Protein AF-A0A0E0DC53-F1 (afdb_monomer)

Organism: NCBI:txid40149

InterPro domains:
  IPR036034 PDZ superfamily [G3DSA:2.30.42.10] (65-174)
  IPR036034 PDZ superfamily [SSF50156] (80-131)
  IPR041489 PDZ domain 6 [PF17820] (87-126)

Foldseek 3Di:
DADPDPDDPVQAQPFDADPVRDTQAGFHDDHRDGDGPLLVVLQVVCCVVPVFQKFWQQLWDWDFLVPDDPVSQVVCCVPQVDNFFIFTQAHAPPFPCVVVPNDGGKTWQDKQPHGDGDPNSVSSVRSVVRVVCVVVVHDQQAWDWIWIWIQDPVVSDIDIDIHTTGIHRDDHDNDHDDDDDDPVNDDDDDPPDDDDDDDDDDDDDDDDDDDDDDDDDDDDDDDDDDDDDDDDD

Sequence (233 aa):
MFISSGVSKFAIGGPVINFDGQVLGIFSLPEMAFIPSCIILKCLHMWKRFNCIPRPHVKMKFTAIALLDPARIEKISRKCDIDAGLIVTQVSEGSVAEKLGVRNGDIIKSWNGISISTTIELENFLLHIGEEHLDKGNNIGSSVDLSVGIFHIRKDSHATLKLTVNVSNDDEVVAKGTYNVTPGDCTLVDDENVVRGEEATRETATDEVRDIEISPLSEHGITVLSDEEVYDN

Solvent-accessible surface area (backbone atoms only — not comparable to full-atom values): 14524 Å² total; per-residue (Å²): 107,71,56,96,63,96,72,59,81,83,46,56,73,35,75,35,62,51,97,86,69,47,73,54,22,32,29,40,80,76,83,51,24,48,50,44,35,70,56,54,54,49,44,53,50,35,32,74,75,68,76,41,56,41,31,56,48,75,41,61,41,72,45,32,44,84,76,52,58,68,70,60,43,52,51,40,28,75,75,67,77,42,87,66,11,27,31,27,70,39,55,15,64,93,32,64,51,41,76,74,65,57,49,66,65,21,35,36,40,22,50,71,84,42,75,35,44,45,69,66,53,47,50,53,50,35,43,48,52,23,49,53,44,48,74,72,68,52,61,80,71,42,70,47,80,42,40,33,34,33,36,39,67,93,72,77,41,78,49,75,45,79,41,71,24,44,24,34,72,68,87,83,76,59,52,82,63,87,76,84,81,53,81,88,77,59,81,80,75,81,83,85,77,79,80,82,78,84,85,84,90,81,86,90,84,89,80,90,80,81,85,78,85,84,74,86,86,76,85,86,80,88,75,87,77,87,79,89,82,88,84,89,135

Structure (mmCIF, N/CA/C/O backbone):
data_AF-A0A0E0DC53-F1
#
_entry.id   AF-A0A0E0DC53-F1
#
loop_
_atom_site.group_PDB
_atom_site.id
_atom_site.type_symbol
_atom_site.label_atom_id
_atom_site.label_alt_id
_atom_site.label_comp_id
_atom_site.label_asym_id
_atom_site.label_entity_id
_atom_site.label_seq_id
_atom_site.pdbx_PDB_ins_code
_atom_site.Cartn_x
_atom_site.Cartn_y
_atom_site.Cartn_z
_atom_site.occupancy
_atom_site.B_iso_or_equiv
_atom_site.auth_seq_id
_atom_site.auth_comp_id
_atom_site.auth_asym_id
_atom_site.auth_atom_id
_atom_site.pdbx_PDB_model_num
ATOM 1 N N . MET A 1 1 ? 3.046 -10.396 -4.711 1.00 58.91 1 MET A N 1
ATOM 2 C CA . MET A 1 1 ? 2.501 -11.071 -5.910 1.00 58.91 1 MET A CA 1
ATOM 3 C C . MET A 1 1 ? 3.401 -12.248 -6.188 1.00 58.91 1 MET A C 1
ATOM 5 O O . MET A 1 1 ? 4.603 -12.032 -6.176 1.00 58.91 1 MET A O 1
ATOM 9 N N . PHE A 1 2 ? 2.844 -13.446 -6.344 1.00 60.84 2 PHE A N 1
ATOM 10 C CA . PHE A 1 2 ? 3.604 -14.697 -6.343 1.00 60.84 2 PHE A CA 1
ATOM 11 C C . PHE A 1 2 ? 3.559 -15.373 -7.709 1.00 60.84 2 PHE A C 1
ATOM 13 O O . PHE A 1 2 ? 2.565 -15.261 -8.427 1.00 60.84 2 PHE A O 1
ATOM 20 N N . ILE A 1 3 ? 4.630 -16.078 -8.054 1.00 64.38 3 ILE A N 1
ATOM 21 C CA . ILE A 1 3 ? 4.696 -16.935 -9.234 1.00 64.38 3 ILE A CA 1
ATOM 22 C C . ILE A 1 3 ? 4.454 -18.377 -8.778 1.00 64.38 3 ILE A C 1
ATOM 24 O O . ILE A 1 3 ? 5.059 -18.831 -7.816 1.00 64.38 3 ILE A O 1
ATOM 28 N N . SER A 1 4 ? 3.567 -19.100 -9.466 1.00 59.06 4 SER A N 1
ATOM 29 C CA . SER A 1 4 ? 3.228 -20.496 -9.138 1.00 59.06 4 SER A CA 1
ATOM 30 C C . SER A 1 4 ? 4.221 -21.527 -9.703 1.00 59.06 4 SER A C 1
ATOM 32 O O . SER A 1 4 ? 4.005 -22.729 -9.549 1.00 59.06 4 SER A O 1
ATOM 34 N N . SER A 1 5 ? 5.270 -21.101 -10.410 1.00 61.41 5 SER A N 1
ATOM 35 C CA . SER A 1 5 ? 6.235 -22.007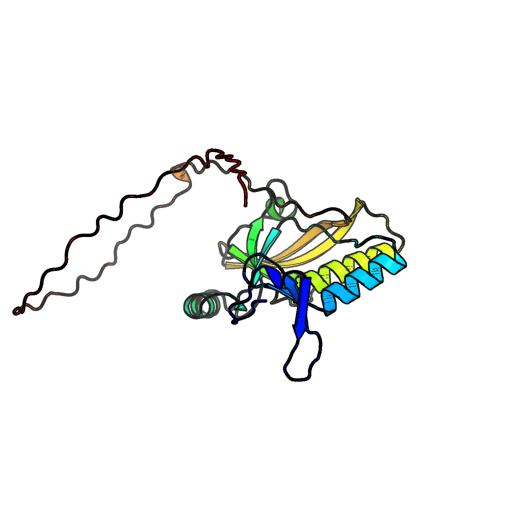 -11.034 1.00 61.41 5 SER A CA 1
ATOM 36 C C . SER A 1 5 ? 7.435 -22.257 -10.123 1.00 61.41 5 SER A C 1
ATOM 38 O O . SER A 1 5 ? 7.848 -21.389 -9.362 1.00 61.41 5 SER A O 1
ATOM 40 N N . GLY A 1 6 ? 8.020 -23.455 -10.204 1.00 62.28 6 GLY A N 1
ATOM 41 C CA . GLY A 1 6 ? 9.279 -23.774 -9.533 1.00 62.28 6 GLY A CA 1
ATOM 42 C C . GLY A 1 6 ? 10.425 -22.966 -10.138 1.00 62.28 6 GLY A C 1
ATOM 43 O O . GLY A 1 6 ? 11.075 -23.415 -11.078 1.00 62.28 6 GLY A O 1
ATOM 44 N N . VAL A 1 7 ? 10.645 -21.754 -9.633 1.00 66.12 7 VAL A N 1
ATOM 45 C CA . VAL A 1 7 ? 11.695 -20.862 -10.123 1.00 66.12 7 VAL A CA 1
ATOM 46 C C . VAL A 1 7 ? 12.978 -21.084 -9.318 1.00 66.12 7 VAL A C 1
ATOM 48 O O . VAL A 1 7 ? 12.990 -20.988 -8.092 1.00 66.12 7 VAL A O 1
ATOM 51 N N . SER A 1 8 ? 14.077 -21.383 -10.015 1.00 71.50 8 SER A N 1
ATOM 52 C CA . SER A 1 8 ? 15.403 -21.507 -9.403 1.00 71.50 8 SER A CA 1
ATOM 53 C C . SER A 1 8 ? 15.898 -20.165 -8.850 1.00 71.50 8 SER A C 1
ATOM 55 O O . SER A 1 8 ? 15.613 -19.110 -9.418 1.00 71.50 8 SER A O 1
ATOM 57 N N . LYS A 1 9 ? 16.727 -20.192 -7.794 1.00 75.06 9 LYS A N 1
ATOM 58 C CA . LYS A 1 9 ? 17.394 -18.991 -7.249 1.00 75.06 9 LYS A CA 1
ATOM 59 C C . LYS A 1 9 ? 18.221 -18.240 -8.305 1.00 75.06 9 LYS A C 1
ATOM 61 O O . LYS A 1 9 ? 18.410 -17.038 -8.176 1.00 75.06 9 LYS A O 1
ATOM 66 N N . PHE A 1 10 ? 18.670 -18.910 -9.368 1.00 78.44 10 PHE A N 1
ATOM 67 C CA . PHE A 1 10 ? 19.395 -18.264 -10.471 1.00 78.44 10 PHE A CA 1
ATOM 68 C C . PHE A 1 10 ? 18.542 -17.290 -11.296 1.00 78.44 10 PHE A C 1
ATOM 70 O O . PHE A 1 10 ? 19.094 -16.484 -12.033 1.00 78.44 10 PHE A O 1
ATOM 77 N N . ALA A 1 11 ? 17.212 -17.341 -11.185 1.00 82.44 11 ALA A N 1
ATOM 78 C CA . ALA A 1 11 ? 16.330 -16.434 -11.912 1.00 82.44 11 ALA A CA 1
ATOM 79 C C . ALA A 1 11 ? 16.139 -15.075 -11.215 1.00 82.44 11 ALA A C 1
ATOM 81 O O . ALA A 1 11 ? 15.429 -14.223 -11.747 1.00 82.44 11 ALA A O 1
ATOM 82 N N . ILE A 1 12 ? 16.714 -14.864 -10.021 1.00 87.81 12 ILE A N 1
ATOM 83 C CA . ILE A 1 12 ? 16.637 -13.580 -9.302 1.00 87.81 12 ILE A CA 1
ATOM 84 C C . ILE A 1 12 ? 17.208 -12.473 -10.186 1.00 87.81 12 ILE A C 1
ATOM 86 O O . ILE A 1 12 ? 18.291 -12.612 -10.747 1.00 87.81 12 ILE A O 1
ATOM 90 N N . GLY A 1 13 ? 16.468 -11.372 -10.318 1.00 87.12 13 GLY A N 1
ATOM 91 C CA . GLY A 1 13 ? 16.825 -10.278 -11.222 1.00 87.12 13 GLY A CA 1
ATOM 92 C C . GLY A 1 13 ? 16.385 -10.495 -12.675 1.00 87.12 13 GLY A C 1
ATOM 93 O O . GLY A 1 13 ? 16.422 -9.551 -13.463 1.00 87.12 13 GLY A O 1
ATOM 94 N N . GLY A 1 14 ? 15.922 -11.694 -13.036 1.00 91.56 14 GLY A N 1
ATOM 95 C CA . GLY A 1 14 ? 15.356 -11.986 -14.350 1.00 91.56 14 GLY A CA 1
ATOM 96 C C . GLY A 1 14 ? 13.969 -11.357 -14.554 1.00 91.56 14 GLY A C 1
ATOM 97 O O . GLY A 1 14 ? 13.252 -11.100 -13.581 1.00 91.56 14 GLY A O 1
ATOM 98 N N . PRO A 1 15 ? 13.556 -11.104 -15.809 1.00 93.56 15 PRO A N 1
ATOM 99 C CA . PRO A 1 15 ? 12.239 -10.558 -16.103 1.00 93.56 15 PRO A CA 1
ATOM 100 C C . PRO A 1 15 ? 11.138 -11.599 -15.875 1.00 93.56 15 PRO A C 1
ATOM 102 O O . PRO A 1 15 ? 11.282 -12.775 -16.205 1.00 93.56 15 PRO A O 1
ATOM 105 N N . VAL A 1 16 ? 9.997 -11.136 -15.377 1.00 91.50 16 VAL A N 1
ATOM 106 C CA . VAL A 1 16 ? 8.737 -11.885 -15.368 1.00 91.50 16 VAL A CA 1
ATOM 107 C C . VAL A 1 16 ? 7.924 -11.417 -16.562 1.00 91.50 16 VAL A C 1
ATOM 109 O O . VAL A 1 16 ? 7.691 -10.216 -16.696 1.00 91.50 16 VAL A O 1
ATOM 112 N N . ILE A 1 17 ? 7.499 -12.339 -17.424 1.00 92.94 17 ILE A N 1
ATOM 113 C CA . ILE A 1 17 ? 6.754 -12.032 -18.652 1.00 92.94 17 ILE A CA 1
ATOM 114 C C . ILE A 1 17 ? 5.388 -12.722 -18.670 1.00 92.94 17 ILE A C 1
ATOM 116 O O . ILE A 1 17 ? 5.226 -13.789 -18.079 1.00 92.94 17 ILE A O 1
ATOM 120 N N . ASN A 1 18 ? 4.406 -12.117 -19.339 1.00 91.62 18 ASN A N 1
ATOM 121 C CA . ASN A 1 18 ? 3.140 -12.780 -19.665 1.00 91.62 18 ASN A CA 1
ATOM 122 C C . ASN A 1 18 ? 3.242 -13.573 -20.985 1.00 91.62 18 ASN A C 1
ATOM 124 O O . ASN A 1 18 ? 4.282 -13.579 -21.645 1.00 91.62 18 ASN A O 1
ATOM 128 N N . PHE A 1 19 ? 2.151 -14.240 -21.377 1.00 93.56 19 PHE A N 1
ATOM 129 C CA . PHE A 1 19 ? 2.091 -15.027 -22.617 1.00 93.56 19 PHE A CA 1
ATOM 130 C C . PHE A 1 19 ? 2.239 -14.188 -23.894 1.00 93.56 19 PHE A C 1
ATOM 132 O O . PHE A 1 19 ? 2.652 -14.720 -24.920 1.00 93.56 19 PHE A O 1
ATOM 139 N N . ASP A 1 20 ? 1.978 -12.883 -23.816 1.00 95.94 20 ASP A N 1
ATOM 140 C CA . ASP A 1 20 ? 2.167 -11.936 -24.918 1.00 95.94 20 ASP A CA 1
ATOM 141 C C . ASP A 1 20 ? 3.619 -11.424 -25.017 1.00 95.94 20 ASP A C 1
ATOM 143 O O . ASP A 1 20 ? 3.926 -10.559 -25.838 1.00 95.94 20 ASP A O 1
ATOM 147 N N . GLY A 1 21 ? 4.527 -11.914 -24.164 1.00 92.81 21 GLY A N 1
ATOM 148 C CA . GLY A 1 21 ? 5.924 -11.474 -24.109 1.00 92.81 21 GLY A CA 1
ATOM 149 C C . GLY A 1 21 ? 6.126 -10.105 -23.450 1.00 92.81 21 GLY A C 1
ATOM 150 O O . GLY A 1 21 ? 7.218 -9.542 -23.521 1.00 92.81 21 GLY A O 1
ATOM 151 N N . GLN A 1 22 ? 5.103 -9.552 -22.794 1.00 94.62 22 GLN A N 1
ATOM 152 C CA . GLN A 1 22 ? 5.199 -8.285 -22.072 1.00 94.62 22 GLN A CA 1
ATOM 153 C C . GLN A 1 22 ? 5.835 -8.496 -20.698 1.00 94.62 22 GLN A C 1
ATOM 155 O O . GLN A 1 22 ? 5.478 -9.423 -19.970 1.00 94.62 22 GLN A O 1
ATOM 160 N N . VAL A 1 23 ? 6.739 -7.593 -20.312 1.00 94.31 23 VAL A N 1
ATOM 161 C CA . VAL A 1 23 ? 7.412 -7.634 -19.008 1.00 94.31 23 VAL A CA 1
ATOM 162 C C . VAL A 1 23 ? 6.482 -7.118 -17.908 1.00 94.31 23 VAL A C 1
ATOM 164 O O . VAL A 1 23 ? 6.166 -5.930 -17.829 1.00 94.31 23 VAL A O 1
ATOM 167 N N . LEU A 1 24 ? 6.084 -8.021 -17.017 1.00 93.50 24 LEU A N 1
ATOM 168 C CA . LEU A 1 24 ? 5.294 -7.729 -15.825 1.00 93.50 24 LEU A CA 1
ATOM 169 C C . LEU A 1 24 ? 6.149 -7.205 -14.671 1.00 93.50 24 LEU A C 1
ATOM 171 O O . LEU A 1 24 ? 5.629 -6.505 -13.806 1.00 93.50 24 LEU A O 1
ATOM 175 N N . GLY A 1 25 ? 7.444 -7.522 -14.640 1.00 93.88 25 GLY A N 1
ATOM 176 C CA . GLY A 1 25 ? 8.340 -7.074 -13.580 1.00 93.88 25 GLY A CA 1
ATOM 177 C C . GLY A 1 25 ? 9.664 -7.826 -13.530 1.00 93.88 25 GLY A C 1
ATOM 178 O O . GLY A 1 25 ? 10.073 -8.433 -14.518 1.00 93.88 25 GLY A O 1
ATOM 179 N N . ILE A 1 26 ? 10.324 -7.780 -12.374 1.00 93.00 26 ILE A N 1
ATOM 180 C CA . ILE A 1 26 ? 11.600 -8.457 -12.106 1.00 93.00 26 ILE A CA 1
ATOM 181 C C . ILE A 1 26 ? 11.419 -9.441 -10.953 1.00 93.00 26 ILE A C 1
ATOM 183 O O . ILE A 1 26 ? 10.921 -9.069 -9.889 1.00 93.00 26 ILE A O 1
ATOM 187 N N . PHE A 1 27 ? 11.827 -10.690 -11.157 1.00 90.56 27 PHE A N 1
ATOM 188 C CA . PHE A 1 27 ? 11.744 -11.739 -10.148 1.00 90.56 27 PHE A CA 1
ATOM 189 C C . PHE A 1 27 ? 12.643 -11.430 -8.946 1.00 90.56 27 PHE A C 1
ATOM 191 O O . PHE A 1 27 ? 13.801 -11.034 -9.108 1.00 90.56 27 PHE A O 1
ATOM 198 N N . SER A 1 28 ? 12.110 -11.621 -7.740 1.00 84.62 28 SER A N 1
ATOM 199 C CA . SER A 1 28 ? 12.775 -11.289 -6.480 1.00 84.62 28 SER A CA 1
ATOM 200 C C . SER A 1 28 ? 12.543 -12.366 -5.412 1.00 84.62 28 SER A C 1
ATOM 202 O O . SER A 1 28 ? 11.625 -13.181 -5.504 1.00 84.62 28 SER A O 1
ATOM 204 N N . LEU A 1 29 ? 13.383 -12.367 -4.378 1.00 75.12 29 LEU A N 1
ATOM 205 C CA . LEU A 1 29 ? 13.234 -13.198 -3.181 1.00 75.12 29 LEU A CA 1
ATOM 206 C C . LEU A 1 29 ? 13.005 -12.326 -1.938 1.00 75.12 29 LEU A C 1
ATOM 208 O O . LEU A 1 29 ? 13.433 -11.170 -1.929 1.00 75.12 29 LEU A O 1
ATOM 212 N N . PRO A 1 30 ? 12.405 -12.881 -0.864 1.00 60.47 30 PRO A N 1
ATOM 213 C CA . PRO A 1 30 ? 11.928 -14.266 -0.702 1.00 60.47 30 PRO A CA 1
ATOM 214 C C . PRO A 1 30 ? 10.537 -14.536 -1.324 1.00 60.47 30 PRO A C 1
ATOM 216 O O . PRO A 1 30 ? 9.888 -13.628 -1.830 1.00 60.47 30 PRO A O 1
ATOM 219 N N . GLU A 1 31 ? 10.098 -15.804 -1.295 1.00 64.44 31 GLU A N 1
ATOM 220 C CA . GLU A 1 31 ? 8.715 -16.255 -1.584 1.00 64.44 31 GLU A CA 1
ATOM 221 C C . GLU A 1 31 ? 8.245 -16.289 -3.052 1.00 64.44 31 GLU A C 1
ATOM 223 O O . GLU A 1 31 ? 7.052 -16.226 -3.305 1.00 64.44 31 GLU A O 1
ATOM 228 N N . MET A 1 32 ? 9.128 -16.433 -4.047 1.00 67.00 32 MET A N 1
ATOM 229 C CA . MET A 1 32 ? 8.724 -16.398 -5.471 1.00 67.00 32 MET A CA 1
ATOM 230 C C . MET A 1 32 ? 7.939 -15.126 -5.841 1.00 67.00 32 MET A C 1
ATOM 232 O O . MET A 1 32 ? 7.020 -15.150 -6.667 1.00 67.00 32 MET A O 1
ATOM 236 N N . ALA A 1 33 ? 8.273 -14.010 -5.196 1.00 80.50 33 ALA A N 1
ATOM 237 C CA . ALA A 1 33 ? 7.668 -12.729 -5.487 1.00 80.50 33 ALA A CA 1
ATOM 238 C C . ALA A 1 33 ? 8.322 -12.068 -6.708 1.00 80.50 33 ALA A C 1
ATOM 240 O O . ALA A 1 33 ? 9.396 -12.451 -7.170 1.00 80.50 33 ALA A O 1
ATOM 241 N N . PHE A 1 34 ? 7.691 -11.028 -7.241 1.00 89.75 34 PHE A N 1
ATOM 242 C CA . PHE A 1 34 ? 8.343 -10.162 -8.215 1.00 89.75 34 PHE A CA 1
ATOM 243 C C . PHE A 1 34 ? 8.028 -8.697 -7.944 1.00 89.75 34 PHE A C 1
ATOM 245 O O . PHE A 1 34 ? 6.969 -8.364 -7.407 1.00 89.75 34 PHE A O 1
ATOM 252 N N . ILE A 1 35 ? 8.967 -7.827 -8.313 1.00 91.62 35 ILE A N 1
ATOM 253 C CA . ILE A 1 35 ? 8.816 -6.376 -8.272 1.00 91.62 35 ILE A CA 1
ATOM 254 C C . ILE A 1 35 ? 8.084 -5.962 -9.552 1.00 91.62 35 ILE A C 1
ATOM 256 O O . ILE A 1 35 ? 8.636 -6.165 -10.637 1.00 91.62 35 ILE A O 1
ATOM 260 N N . PRO A 1 36 ? 6.865 -5.403 -9.472 1.00 93.94 36 PRO A N 1
ATOM 261 C CA . PRO A 1 36 ? 6.094 -5.055 -10.659 1.00 93.94 36 PRO A CA 1
ATOM 262 C C . PRO A 1 36 ? 6.772 -3.990 -11.524 1.00 93.94 36 PRO A C 1
ATOM 264 O O . PRO A 1 36 ? 7.424 -3.073 -11.018 1.00 93.94 36 PRO A O 1
ATOM 267 N N . SER A 1 37 ? 6.559 -4.067 -12.836 1.00 95.12 37 SER A N 1
ATOM 268 C CA . SER A 1 37 ? 7.108 -3.127 -13.815 1.00 95.12 37 SER A CA 1
ATOM 269 C C . SER A 1 37 ? 6.670 -1.689 -13.540 1.00 95.12 37 SER A C 1
ATOM 271 O O . SER A 1 37 ? 7.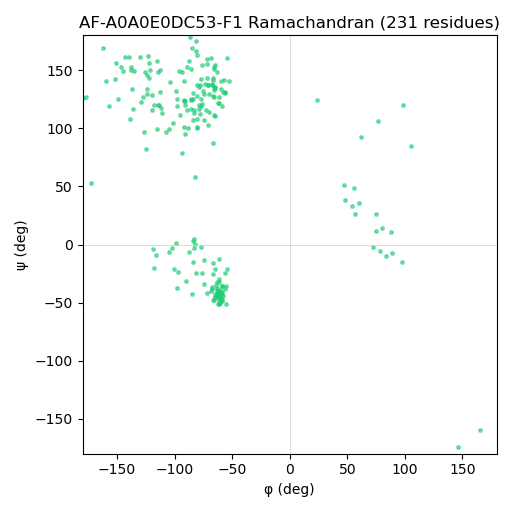488 -0.784 -13.671 1.00 95.12 37 SER A O 1
ATOM 273 N N . CYS A 1 38 ? 5.441 -1.465 -13.064 1.00 94.38 38 CYS A N 1
ATOM 274 C CA . CYS A 1 38 ? 4.977 -0.133 -12.665 1.00 94.38 38 CYS A CA 1
ATOM 275 C C . CYS A 1 38 ? 5.843 0.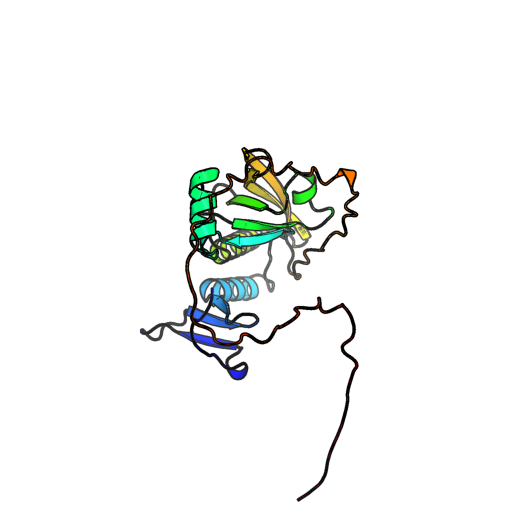490 -11.555 1.00 94.38 38 CYS A C 1
ATOM 277 O O . CYS A 1 38 ? 6.235 1.651 -11.671 1.00 94.38 38 CYS A O 1
ATOM 279 N N . ILE A 1 39 ? 6.229 -0.297 -10.545 1.00 95.81 39 ILE A N 1
ATOM 280 C CA . ILE A 1 39 ? 7.116 0.139 -9.457 1.00 95.81 39 ILE A CA 1
ATOM 281 C C . ILE A 1 39 ? 8.512 0.446 -9.999 1.00 95.81 39 ILE A C 1
ATOM 283 O O . ILE A 1 39 ? 9.062 1.511 -9.729 1.00 95.81 39 ILE A O 1
ATOM 287 N N . ILE A 1 40 ? 9.073 -0.455 -10.813 1.00 95.31 40 ILE A N 1
ATOM 288 C CA . ILE A 1 40 ? 10.411 -0.287 -11.404 1.00 95.31 40 ILE A CA 1
ATOM 289 C C . ILE A 1 40 ? 10.473 0.993 -12.241 1.00 95.31 40 ILE A C 1
ATOM 291 O O . ILE A 1 40 ? 11.382 1.805 -12.072 1.00 95.31 40 ILE A O 1
ATOM 295 N N . LEU A 1 41 ? 9.491 1.198 -13.121 1.00 96.25 41 LEU A N 1
ATOM 296 C CA . LEU A 1 41 ? 9.420 2.372 -13.987 1.00 96.25 41 LEU A CA 1
ATOM 297 C C . LEU A 1 41 ? 9.290 3.662 -13.172 1.00 96.25 41 LEU A C 1
ATOM 299 O O . LEU A 1 41 ? 9.958 4.648 -13.489 1.00 96.25 41 LEU A O 1
ATOM 303 N N . LYS A 1 42 ? 8.493 3.650 -12.097 1.00 96.38 42 LYS A N 1
ATOM 304 C CA . LYS A 1 42 ? 8.340 4.802 -11.203 1.00 96.38 42 LYS A CA 1
ATOM 305 C C . LYS A 1 42 ? 9.640 5.135 -10.470 1.00 96.38 42 LYS A C 1
ATOM 307 O O . LYS A 1 42 ? 10.056 6.292 -10.459 1.00 96.38 42 LYS A O 1
ATOM 312 N N . CYS A 1 43 ? 10.319 4.126 -9.933 1.00 95.81 43 CYS A N 1
ATOM 313 C CA . CYS A 1 43 ? 11.623 4.275 -9.291 1.00 95.81 43 CYS A CA 1
ATOM 314 C C . CYS A 1 43 ? 12.678 4.833 -10.257 1.00 95.81 43 CYS A C 1
ATOM 316 O O . CYS A 1 43 ? 13.378 5.783 -9.915 1.00 95.81 43 CYS A O 1
ATOM 318 N N . LEU A 1 44 ? 12.761 4.303 -11.483 1.00 96.56 44 LEU A N 1
ATOM 319 C CA . LEU A 1 44 ? 13.688 4.798 -12.508 1.00 96.56 44 LEU A CA 1
ATOM 320 C C . LEU A 1 44 ? 13.387 6.246 -12.908 1.00 96.56 44 LEU A C 1
ATOM 322 O O . LEU A 1 44 ? 14.313 7.028 -13.127 1.00 96.56 44 LEU A O 1
ATOM 326 N N . HIS A 1 45 ? 12.107 6.606 -13.011 1.00 96.75 45 HIS A N 1
ATOM 327 C CA . HIS A 1 45 ? 11.680 7.972 -13.292 1.00 96.75 45 HIS A CA 1
ATOM 328 C C . HIS A 1 45 ? 12.138 8.942 -12.197 1.00 96.75 45 HIS A C 1
ATOM 330 O O . HIS A 1 45 ? 12.783 9.946 -12.500 1.00 96.75 45 HIS A O 1
ATOM 336 N N . MET A 1 46 ? 11.865 8.619 -10.930 1.00 96.25 46 MET A N 1
ATOM 337 C CA . MET A 1 46 ? 12.262 9.462 -9.800 1.00 96.25 46 MET A CA 1
ATOM 338 C C . MET A 1 46 ? 13.780 9.548 -9.656 1.00 96.25 46 MET A C 1
ATOM 340 O O . MET A 1 46 ? 14.304 10.647 -9.512 1.00 96.25 46 MET A O 1
ATOM 344 N N . TRP A 1 47 ? 14.501 8.435 -9.812 1.00 96.00 47 TRP A N 1
ATOM 345 C CA . TRP A 1 47 ? 15.963 8.440 -9.779 1.00 96.00 47 TRP A CA 1
ATOM 346 C C . TRP A 1 47 ? 16.557 9.371 -10.843 1.00 96.00 47 TRP A C 1
ATOM 348 O O . TRP A 1 47 ? 17.433 10.175 -10.545 1.00 96.00 47 TRP A O 1
ATOM 358 N N . LYS A 1 48 ? 16.042 9.333 -12.080 1.00 97.12 48 LYS A N 1
ATOM 359 C CA . LYS A 1 48 ? 16.495 10.232 -13.156 1.00 97.12 48 LYS A CA 1
ATOM 360 C C . LYS A 1 48 ? 16.208 11.708 -12.874 1.00 97.12 48 LYS A C 1
ATOM 362 O O . LYS A 1 48 ? 16.982 12.554 -13.308 1.00 97.12 48 LYS A O 1
ATOM 367 N N . ARG A 1 49 ? 15.093 12.019 -12.207 1.00 95.94 49 ARG A N 1
ATOM 368 C CA . ARG A 1 49 ? 14.658 13.401 -11.943 1.00 95.94 49 ARG A CA 1
ATOM 369 C C . ARG A 1 49 ? 15.290 14.000 -10.689 1.00 95.94 49 ARG A C 1
ATOM 371 O O . ARG A 1 49 ? 15.687 15.159 -10.714 1.00 95.94 49 ARG A O 1
ATOM 378 N N . PHE A 1 50 ? 15.373 13.224 -9.613 1.00 94.94 50 PHE A N 1
ATOM 379 C CA . PHE A 1 50 ? 15.715 13.706 -8.273 1.00 94.94 50 PHE A CA 1
ATOM 380 C C . PHE A 1 50 ? 16.992 13.082 -7.705 1.00 94.94 50 PHE A C 1
ATOM 382 O O . PHE A 1 50 ? 17.398 13.441 -6.602 1.00 94.94 50 PHE A O 1
ATOM 389 N N . ASN A 1 51 ? 17.612 12.134 -8.417 1.00 95.06 51 ASN A N 1
ATOM 390 C CA . ASN A 1 51 ? 18.756 11.350 -7.938 1.00 95.06 51 ASN A CA 1
ATOM 391 C C . ASN A 1 51 ? 18.471 10.587 -6.624 1.00 95.06 51 ASN A C 1
ATOM 393 O O . ASN A 1 51 ? 19.374 10.330 -5.831 1.00 95.06 51 ASN A O 1
ATOM 397 N N . CYS A 1 52 ? 17.195 10.274 -6.377 1.00 94.50 52 CYS A N 1
ATOM 398 C CA . CYS A 1 52 ? 16.694 9.558 -5.207 1.00 94.50 52 CYS A CA 1
ATOM 399 C C . CYS A 1 52 ? 15.283 8.996 -5.478 1.00 94.50 52 CYS A C 1
ATOM 401 O O . CYS A 1 52 ? 14.650 9.329 -6.484 1.00 94.50 52 CYS A O 1
ATOM 403 N N . ILE A 1 53 ? 14.797 8.128 -4.591 1.00 95.50 53 ILE A N 1
ATOM 404 C CA . ILE A 1 53 ? 13.460 7.519 -4.622 1.00 95.50 53 ILE A CA 1
ATOM 405 C C . ILE A 1 53 ? 12.788 7.831 -3.271 1.00 95.50 53 ILE A C 1
ATOM 407 O O . ILE A 1 53 ? 12.836 7.003 -2.360 1.00 95.50 53 ILE A O 1
ATOM 411 N N . PRO A 1 54 ? 12.195 9.029 -3.107 1.00 94.81 54 PRO A N 1
ATOM 412 C CA . PRO A 1 54 ? 11.565 9.434 -1.851 1.00 94.81 54 PRO A CA 1
ATOM 413 C C . PRO A 1 54 ? 10.335 8.570 -1.537 1.00 94.81 54 PRO A C 1
ATOM 415 O O . PRO A 1 54 ? 9.491 8.341 -2.406 1.00 94.81 54 PRO A O 1
ATOM 418 N N . ARG A 1 55 ? 10.197 8.124 -0.284 1.00 95.00 55 ARG A N 1
ATOM 419 C CA . ARG A 1 55 ? 9.034 7.375 0.212 1.00 95.00 55 ARG A CA 1
ATOM 420 C C . ARG A 1 55 ? 8.603 7.869 1.597 1.00 95.00 55 ARG A C 1
ATOM 422 O O . ARG A 1 55 ? 9.448 8.042 2.477 1.00 95.00 55 ARG A O 1
ATOM 429 N N . PRO A 1 56 ? 7.300 8.090 1.831 1.00 96.50 56 PRO A N 1
ATOM 430 C CA . PRO A 1 56 ? 6.771 8.291 3.175 1.00 96.50 56 PRO A CA 1
ATOM 431 C C . PRO A 1 56 ? 6.902 7.013 4.015 1.00 96.50 56 PRO A C 1
ATOM 433 O O . PRO A 1 56 ? 6.444 5.949 3.607 1.00 96.50 56 PRO A O 1
ATOM 436 N N . HIS A 1 57 ? 7.497 7.124 5.202 1.00 95.31 57 HIS A N 1
ATOM 437 C CA . HIS A 1 57 ? 7.716 6.001 6.118 1.00 95.31 57 HIS A CA 1
ATOM 438 C C . HIS A 1 57 ? 6.556 5.858 7.112 1.00 95.31 57 HIS A C 1
ATOM 440 O O . HIS A 1 57 ? 6.469 6.596 8.099 1.00 95.31 57 HIS A O 1
ATOM 446 N N . VAL A 1 58 ? 5.658 4.904 6.851 1.00 95.50 58 VAL A N 1
ATOM 447 C CA . VAL A 1 58 ? 4.409 4.696 7.612 1.00 95.50 58 VAL A CA 1
ATOM 448 C C . VAL A 1 58 ? 4.580 3.849 8.875 1.00 95.50 58 VAL A C 1
ATOM 450 O O . VAL A 1 58 ? 3.709 3.846 9.744 1.00 95.50 58 VAL A O 1
ATOM 453 N N . LYS A 1 59 ? 5.710 3.153 8.999 1.00 95.62 59 LYS A N 1
ATOM 454 C CA . LYS A 1 59 ? 6.137 2.355 10.155 1.00 95.62 59 LYS A CA 1
ATOM 455 C C . LYS A 1 59 ? 5.181 1.219 10.514 1.00 95.62 59 LYS A C 1
ATOM 457 O O . LYS A 1 59 ? 5.017 0.871 11.685 1.00 95.62 59 LYS A O 1
ATOM 462 N N . MET A 1 60 ? 4.585 0.613 9.492 1.00 96.00 60 MET A N 1
ATOM 463 C CA . MET A 1 60 ? 3.654 -0.507 9.597 1.00 96.00 60 MET A CA 1
ATOM 464 C C . MET A 1 60 ? 3.948 -1.554 8.522 1.00 96.00 60 MET A C 1
ATOM 466 O O . MET A 1 60 ? 4.459 -1.228 7.453 1.00 96.00 60 MET A O 1
ATOM 470 N N . LYS A 1 61 ? 3.601 -2.813 8.797 1.00 95.00 61 LYS A N 1
ATOM 471 C CA . LYS A 1 61 ? 3.575 -3.886 7.796 1.00 95.00 61 LYS A CA 1
ATOM 472 C C . LYS A 1 61 ? 2.150 -4.341 7.550 1.00 95.00 61 LYS A C 1
ATOM 474 O O . LYS A 1 61 ? 1.316 -4.304 8.457 1.00 95.00 61 LYS A O 1
ATOM 479 N N . PHE A 1 62 ? 1.909 -4.803 6.330 1.00 95.56 62 PHE A N 1
ATOM 480 C CA . PHE A 1 62 ? 0.580 -5.149 5.860 1.00 95.56 62 PHE A CA 1
ATOM 481 C C . PHE A 1 62 ? 0.560 -6.479 5.119 1.00 95.56 62 PHE A C 1
ATOM 483 O O . PHE A 1 62 ? 1.504 -6.815 4.406 1.00 95.56 62 PHE A O 1
ATOM 490 N N . THR A 1 63 ? -0.573 -7.168 5.213 1.00 95.00 63 THR A N 1
ATOM 491 C CA . THR A 1 63 ? -0.941 -8.276 4.330 1.00 95.00 63 THR A CA 1
ATOM 492 C C . THR A 1 63 ? -2.284 -7.955 3.692 1.00 95.00 63 THR A C 1
ATOM 494 O O . THR A 1 63 ? -3.234 -7.597 4.386 1.00 95.00 63 THR A O 1
ATOM 497 N N . ALA A 1 64 ? -2.377 -8.075 2.370 1.00 95.69 64 ALA A N 1
ATOM 498 C CA . ALA A 1 64 ? -3.639 -7.877 1.666 1.00 95.69 64 ALA A CA 1
ATOM 499 C C . ALA A 1 64 ? -4.642 -8.981 2.024 1.00 95.69 64 ALA A C 1
ATOM 501 O O . ALA A 1 64 ? -4.275 -10.157 2.050 1.00 95.69 64 ALA A O 1
ATOM 502 N N . ILE A 1 65 ? -5.909 -8.615 2.245 1.00 95.56 65 ILE A N 1
ATOM 503 C CA . ILE A 1 65 ? -6.989 -9.581 2.523 1.00 95.56 65 ILE A CA 1
ATOM 504 C C . ILE A 1 65 ? -7.087 -10.620 1.399 1.00 95.56 65 ILE A C 1
ATOM 506 O O . ILE A 1 65 ? -7.234 -11.807 1.672 1.00 95.56 65 ILE A O 1
ATOM 510 N N . ALA A 1 66 ? -6.889 -10.193 0.149 1.00 92.94 66 ALA A N 1
ATOM 511 C CA . ALA A 1 66 ? -6.907 -11.057 -1.031 1.00 92.94 66 ALA A CA 1
ATOM 512 C C . ALA A 1 66 ? -5.825 -12.160 -1.043 1.00 92.94 66 ALA A C 1
ATOM 514 O O . ALA A 1 66 ? -5.883 -13.051 -1.884 1.00 92.94 66 ALA A O 1
ATOM 515 N N . LEU A 1 67 ? -4.826 -12.096 -0.153 1.00 91.31 67 LEU A N 1
ATOM 516 C CA . LEU A 1 67 ? -3.774 -13.113 -0.021 1.00 91.31 67 LEU A CA 1
ATOM 517 C C . LEU A 1 67 ? -4.035 -14.108 1.118 1.00 91.31 67 LEU A C 1
ATOM 519 O O . LEU A 1 67 ? -3.197 -14.971 1.374 1.00 91.31 67 LEU A O 1
ATOM 523 N N . LEU A 1 68 ? -5.151 -13.975 1.835 1.00 91.50 68 LEU A N 1
ATOM 524 C CA . LEU A 1 68 ? -5.545 -14.935 2.859 1.00 91.50 68 LEU A CA 1
ATOM 525 C C . LEU A 1 68 ? -6.215 -16.168 2.242 1.00 91.50 68 LEU A C 1
ATOM 527 O O . LEU A 1 68 ? -6.674 -16.141 1.102 1.00 91.50 68 LEU A O 1
ATOM 531 N N . ASP A 1 69 ? -6.308 -17.250 3.017 1.00 93.31 69 ASP A N 1
ATOM 532 C CA . ASP A 1 69 ? -7.123 -18.396 2.624 1.00 93.31 69 ASP A CA 1
ATOM 533 C C . ASP A 1 69 ? -8.623 -18.031 2.577 1.00 93.31 69 ASP A C 1
ATOM 535 O O . ASP A 1 69 ? -9.074 -17.146 3.319 1.00 93.31 69 ASP A O 1
ATOM 539 N N . PRO A 1 70 ? -9.422 -18.724 1.743 1.00 94.00 70 PRO A N 1
ATOM 540 C CA . PRO A 1 70 ? -10.840 -18.416 1.573 1.00 94.00 70 PRO A CA 1
ATOM 541 C C . PRO A 1 70 ? -11.650 -18.407 2.876 1.00 94.00 70 PRO A C 1
ATOM 543 O O . PRO A 1 70 ? -12.531 -17.563 3.029 1.00 94.00 70 PRO A O 1
ATOM 546 N N . ALA A 1 71 ? -11.334 -19.282 3.838 1.00 93.94 71 ALA A N 1
ATOM 547 C CA . ALA A 1 71 ? -12.064 -19.353 5.103 1.00 93.94 71 ALA A CA 1
ATOM 548 C C . ALA A 1 71 ? -11.838 -18.096 5.959 1.00 93.94 71 ALA A C 1
ATOM 550 O O . ALA A 1 71 ? -12.767 -17.583 6.591 1.00 93.94 71 ALA A O 1
ATOM 551 N N . ARG A 1 72 ? -10.617 -17.546 5.963 1.00 92.19 72 ARG A N 1
ATOM 552 C CA . ARG A 1 72 ? -10.329 -16.265 6.624 1.00 92.19 72 ARG A CA 1
ATOM 553 C C . ARG A 1 72 ? -10.992 -15.087 5.923 1.00 92.19 72 ARG A C 1
ATOM 555 O O . ARG A 1 72 ? -11.501 -14.212 6.622 1.00 92.19 72 ARG A O 1
ATOM 562 N N . ILE A 1 73 ? -11.006 -15.064 4.590 1.00 93.56 73 ILE A N 1
ATOM 563 C CA . ILE A 1 73 ? -11.690 -14.014 3.817 1.00 93.56 73 ILE A CA 1
ATOM 564 C C . ILE A 1 73 ? -13.189 -14.021 4.146 1.00 93.56 73 ILE A C 1
ATOM 566 O O . ILE A 1 73 ? -13.732 -12.993 4.544 1.00 93.56 73 ILE A O 1
ATOM 570 N N . GLU A 1 74 ? -13.837 -15.187 4.085 1.00 93.94 74 GLU A N 1
ATOM 571 C CA . GLU A 1 74 ? -15.257 -15.357 4.416 1.00 93.94 74 GLU A CA 1
ATOM 572 C C . GLU A 1 74 ? -15.566 -14.923 5.855 1.00 93.94 74 GLU A C 1
ATOM 574 O O . GLU A 1 74 ? -16.568 -14.252 6.112 1.00 93.94 74 GLU A O 1
ATOM 579 N N . LYS A 1 75 ? -14.686 -15.257 6.807 1.00 92.31 75 LYS A N 1
ATOM 580 C CA . LYS A 1 75 ? -14.835 -14.849 8.207 1.00 92.31 75 LYS A CA 1
ATOM 581 C C . LYS A 1 75 ? -14.776 -13.331 8.379 1.00 92.31 75 LYS A C 1
ATOM 583 O O . LYS A 1 75 ? -15.567 -12.801 9.156 1.00 92.31 75 LYS A O 1
ATOM 588 N N . ILE A 1 76 ? -13.850 -12.649 7.702 1.00 92.31 76 ILE A N 1
ATOM 589 C CA . ILE A 1 76 ? -13.735 -11.183 7.759 1.00 92.31 76 ILE A CA 1
ATOM 590 C C . ILE A 1 76 ? -14.962 -10.542 7.110 1.00 92.31 76 ILE A C 1
ATOM 592 O O . ILE A 1 76 ? -15.586 -9.691 7.736 1.00 92.31 76 ILE A O 1
ATOM 596 N N . SER A 1 77 ? -15.356 -11.004 5.923 1.00 93.19 77 SER A N 1
ATOM 597 C CA . SER A 1 77 ? -16.537 -10.507 5.211 1.00 93.19 77 SER A CA 1
ATOM 598 C C . SER A 1 77 ? -17.797 -10.616 6.079 1.00 93.19 77 SER A C 1
ATOM 600 O O . SER A 1 77 ? -18.450 -9.616 6.360 1.00 93.19 77 SER A O 1
ATOM 602 N N . ARG A 1 78 ? -18.073 -11.796 6.653 1.00 92.62 78 ARG A N 1
ATOM 603 C CA . ARG A 1 78 ? -19.267 -12.018 7.488 1.00 92.62 78 ARG A CA 1
ATOM 604 C C . ARG A 1 78 ? -19.278 -11.256 8.808 1.00 92.62 78 ARG A C 1
ATOM 606 O O . ARG A 1 78 ? -20.352 -10.902 9.281 1.00 92.62 78 ARG A O 1
ATOM 613 N N . LYS A 1 79 ? -18.121 -11.100 9.459 1.00 90.06 79 LYS A N 1
ATOM 614 C CA . LYS A 1 79 ? -18.053 -10.490 10.796 1.00 90.06 79 LYS A CA 1
ATOM 615 C C . LYS A 1 79 ? -17.867 -8.982 10.762 1.00 90.06 79 LYS A C 1
ATOM 617 O O . LYS A 1 79 ? -18.298 -8.324 11.696 1.00 90.06 79 LYS A O 1
ATOM 622 N N . CYS A 1 80 ? -17.180 -8.468 9.749 1.00 89.06 80 CYS A N 1
ATOM 623 C CA . CYS A 1 80 ? -16.751 -7.076 9.702 1.00 89.06 80 CYS A CA 1
ATOM 624 C C . CYS A 1 80 ? -17.396 -6.288 8.557 1.00 89.06 80 CYS A C 1
ATOM 626 O O . CYS A 1 80 ? -17.211 -5.077 8.522 1.00 89.06 80 CYS A O 1
ATOM 628 N N . ASP A 1 81 ? -18.105 -6.944 7.628 1.00 92.00 81 ASP A N 1
ATOM 629 C CA . ASP A 1 81 ? -18.617 -6.328 6.393 1.00 92.00 81 ASP A CA 1
ATOM 630 C C . ASP A 1 81 ? -17.475 -5.679 5.577 1.00 92.00 81 ASP A C 1
ATOM 632 O O . ASP A 1 81 ? -17.475 -4.497 5.215 1.00 92.00 81 ASP A O 1
ATOM 636 N N . ILE A 1 82 ? -16.392 -6.450 5.396 1.00 93.12 82 ILE A N 1
ATOM 637 C CA . ILE A 1 82 ? -15.169 -6.032 4.698 1.00 93.12 82 ILE A CA 1
ATOM 638 C C . ILE A 1 82 ? -14.699 -7.138 3.760 1.00 93.12 82 ILE A C 1
ATOM 640 O O . ILE A 1 82 ? -14.244 -8.186 4.210 1.00 93.12 82 ILE A O 1
ATOM 644 N N . ASP A 1 83 ? -14.697 -6.842 2.463 1.00 91.81 83 ASP A N 1
ATOM 645 C CA . ASP A 1 83 ? -14.239 -7.787 1.437 1.00 91.81 83 ASP A CA 1
ATOM 646 C C . ASP A 1 83 ? -12.810 -7.507 0.946 1.00 91.81 83 ASP A C 1
ATOM 648 O O . ASP A 1 83 ? -12.143 -8.387 0.405 1.00 91.81 83 ASP A O 1
ATOM 652 N N . ALA A 1 84 ? -12.316 -6.280 1.136 1.00 94.62 84 ALA A N 1
ATOM 653 C CA . ALA A 1 84 ? -11.022 -5.841 0.627 1.00 94.62 84 ALA A CA 1
ATOM 654 C C . ALA A 1 84 ? -10.343 -4.833 1.560 1.00 94.62 84 ALA A C 1
ATOM 656 O O . ALA A 1 84 ? -10.994 -4.092 2.298 1.00 94.62 84 ALA A O 1
ATOM 657 N N . GLY A 1 85 ? -9.011 -4.810 1.515 1.00 96.19 85 GLY A N 1
ATOM 658 C CA . GLY A 1 85 ? -8.184 -3.941 2.345 1.00 96.19 85 GLY A CA 1
ATOM 659 C C . GLY A 1 85 ? -6.868 -4.597 2.743 1.00 96.19 85 GLY A C 1
ATOM 660 O O . GLY A 1 85 ? -6.530 -5.707 2.316 1.00 96.19 85 GLY A O 1
ATOM 661 N N . LEU A 1 86 ? -6.128 -3.894 3.593 1.00 98.00 86 LEU A N 1
ATOM 662 C CA . LEU A 1 86 ? -4.828 -4.310 4.098 1.00 98.00 86 LEU A CA 1
ATOM 663 C C . LEU A 1 86 ? -4.899 -4.556 5.604 1.00 98.00 86 LEU A C 1
ATOM 665 O O . LEU A 1 86 ? -5.183 -3.642 6.372 1.00 98.00 86 LEU A O 1
ATOM 669 N N . ILE A 1 87 ? -4.597 -5.774 6.041 1.00 97.31 87 ILE A N 1
ATOM 670 C CA . ILE A 1 87 ? -4.496 -6.111 7.463 1.00 97.31 87 ILE A CA 1
ATOM 671 C C . ILE A 1 87 ? -3.137 -5.656 7.976 1.00 97.31 87 ILE A C 1
ATOM 673 O O . ILE A 1 87 ? -2.106 -6.030 7.415 1.00 97.31 87 ILE A O 1
ATOM 677 N N . VAL A 1 88 ? -3.133 -4.899 9.068 1.00 97.50 88 VAL A N 1
ATOM 678 C CA . VAL A 1 88 ? -1.920 -4.501 9.783 1.00 97.50 88 VAL A CA 1
ATOM 679 C C . VAL A 1 88 ? -1.325 -5.731 10.466 1.00 97.50 88 VAL A C 1
ATOM 681 O O . VAL A 1 88 ? -1.918 -6.273 11.396 1.00 97.50 88 VAL A O 1
ATOM 684 N N . THR A 1 89 ? -0.141 -6.167 10.046 1.00 95.88 89 THR A N 1
ATOM 685 C CA . THR A 1 89 ? 0.563 -7.311 10.656 1.00 95.88 89 THR A CA 1
ATOM 686 C C . THR A 1 89 ? 1.604 -6.884 11.678 1.00 95.88 89 THR A C 1
ATOM 688 O O . THR A 1 89 ? 1.967 -7.654 12.566 1.00 95.88 89 THR A O 1
ATOM 691 N N . GLN A 1 90 ? 2.099 -5.654 11.567 1.00 95.38 90 GLN A N 1
ATOM 692 C CA . GLN A 1 90 ? 3.073 -5.099 12.493 1.00 95.38 90 GLN A CA 1
ATOM 693 C C . GLN A 1 90 ? 2.922 -3.582 12.544 1.00 95.38 90 GLN A C 1
ATOM 695 O O . GLN A 1 90 ? 2.709 -2.941 11.517 1.00 95.38 90 GLN A O 1
ATOM 700 N N . VAL A 1 91 ? 3.090 -3.018 13.734 1.00 96.00 91 VAL A N 1
ATOM 701 C CA . VAL A 1 91 ? 3.210 -1.578 13.965 1.00 96.00 91 VAL A CA 1
ATOM 702 C C . VAL A 1 91 ? 4.523 -1.365 14.704 1.00 96.00 91 VAL A C 1
ATOM 704 O O . VAL A 1 91 ? 4.832 -2.129 15.619 1.00 96.00 91 VAL A O 1
ATOM 707 N N . SER A 1 92 ? 5.321 -0.386 14.282 1.00 95.00 92 SER A N 1
ATOM 708 C CA . SER A 1 92 ? 6.565 -0.063 14.980 1.00 95.00 92 SER A CA 1
ATOM 709 C C . SER A 1 92 ? 6.269 0.588 16.327 1.00 95.00 92 SER A C 1
ATOM 711 O O . SER A 1 92 ? 5.447 1.507 16.401 1.00 95.00 92 SER A O 1
ATOM 713 N N . GLU A 1 93 ? 7.002 0.175 17.357 1.00 92.44 93 GLU A N 1
ATOM 714 C CA . GLU A 1 93 ? 6.957 0.807 18.678 1.00 92.44 93 GLU A CA 1
ATOM 715 C C . GLU A 1 93 ? 7.357 2.289 18.590 1.00 92.44 93 GLU A C 1
ATOM 717 O O . GLU A 1 93 ? 8.225 2.674 17.798 1.00 92.44 93 GLU A O 1
ATOM 722 N N . GLY A 1 94 ? 6.675 3.140 19.353 1.00 91.88 94 GLY A N 1
ATOM 723 C CA . GLY A 1 94 ? 6.882 4.586 19.410 1.00 91.88 94 GLY A CA 1
ATOM 724 C C . GLY A 1 94 ? 6.399 5.361 18.178 1.00 91.88 94 GLY A C 1
ATOM 725 O O . GLY A 1 94 ? 6.488 6.597 18.162 1.00 91.88 94 GLY A O 1
ATOM 726 N N . SER A 1 95 ? 5.880 4.676 17.154 1.00 94.88 95 SER A N 1
ATOM 727 C CA . SER A 1 95 ? 5.413 5.298 15.911 1.00 94.88 95 SER A CA 1
ATOM 728 C C . SER A 1 95 ? 4.154 6.148 16.106 1.00 94.88 95 SER A C 1
ATOM 730 O O . SER A 1 95 ? 3.399 5.994 17.067 1.00 94.88 95 SER A O 1
ATOM 732 N N . VAL A 1 96 ? 3.896 7.052 15.156 1.00 95.88 96 VAL A N 1
ATOM 733 C CA . VAL A 1 96 ? 2.666 7.862 15.137 1.00 95.88 96 VAL A CA 1
ATOM 734 C C . VAL A 1 96 ? 1.426 6.968 15.033 1.00 95.88 96 VAL A C 1
ATOM 736 O O . VAL A 1 96 ? 0.448 7.200 15.737 1.00 95.88 96 VAL A O 1
ATOM 739 N N . ALA A 1 97 ? 1.491 5.901 14.231 1.00 96.25 97 ALA A N 1
ATOM 740 C CA . ALA A 1 97 ? 0.415 4.921 14.111 1.00 96.25 97 ALA A CA 1
ATOM 741 C C . ALA A 1 97 ? 0.107 4.230 15.451 1.00 96.25 97 ALA A C 1
ATOM 743 O O . ALA A 1 97 ? -1.055 4.152 15.854 1.00 96.25 97 ALA A O 1
ATOM 744 N N . GLU A 1 98 ? 1.133 3.791 16.188 1.00 96.12 98 GLU A N 1
ATOM 745 C CA . GLU A 1 98 ? 0.941 3.176 17.505 1.00 96.12 98 GLU A CA 1
ATOM 746 C C . GLU A 1 98 ? 0.303 4.153 18.502 1.00 96.12 98 GLU A C 1
ATOM 748 O O . GLU A 1 98 ? -0.654 3.788 19.198 1.00 96.12 98 GLU A O 1
ATOM 753 N N . LYS A 1 99 ? 0.787 5.401 18.539 1.00 95.94 99 LYS A N 1
ATOM 754 C CA . LYS A 1 99 ? 0.257 6.467 19.407 1.00 95.94 99 LYS A CA 1
ATOM 755 C C . LYS A 1 99 ? -1.204 6.796 19.105 1.00 95.94 99 LYS A C 1
ATOM 757 O O . LYS A 1 99 ? -1.956 7.114 20.019 1.00 95.94 99 LYS A O 1
ATOM 762 N N . LEU A 1 100 ? -1.617 6.669 17.845 1.00 96.12 100 LEU A N 1
ATOM 763 C CA . LEU A 1 100 ? -3.004 6.849 17.405 1.00 96.12 100 LEU A CA 1
ATOM 764 C C . LEU A 1 100 ? -3.877 5.602 17.604 1.00 96.12 100 LEU A C 1
ATOM 766 O O . LEU A 1 100 ? -5.049 5.603 17.239 1.00 96.12 100 LEU A O 1
ATOM 770 N N . GLY A 1 101 ? -3.335 4.549 18.217 1.00 95.19 101 GLY A N 1
ATOM 771 C CA . GLY A 1 101 ? -4.100 3.369 18.601 1.00 95.19 101 GLY A CA 1
ATOM 772 C C . GLY A 1 101 ? -4.204 2.295 17.521 1.00 95.19 101 GLY A C 1
ATOM 773 O O . GLY A 1 101 ? -4.973 1.359 17.716 1.00 95.19 101 GLY A O 1
ATOM 774 N N . VAL A 1 102 ? -3.437 2.384 16.428 1.00 97.00 102 VAL A N 1
ATOM 775 C CA . VAL A 1 102 ? -3.361 1.309 15.425 1.00 97.00 102 VAL A CA 1
ATOM 776 C C . VAL A 1 102 ? -2.720 0.079 16.052 1.00 97.00 102 VAL A C 1
ATOM 778 O O . VAL A 1 102 ? -1.685 0.182 16.722 1.00 97.00 102 VAL A O 1
ATOM 781 N N . ARG A 1 103 ? -3.321 -1.093 15.855 1.00 9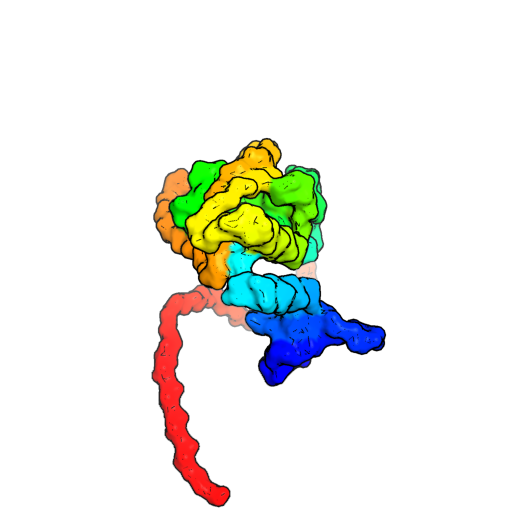5.75 103 ARG A N 1
ATOM 782 C CA . ARG A 1 103 ? -2.816 -2.364 16.386 1.00 95.75 103 ARG A CA 1
ATOM 783 C C . ARG A 1 103 ? -2.755 -3.436 15.302 1.00 95.75 103 ARG A C 1
ATOM 785 O O . ARG A 1 103 ? -3.405 -3.346 14.266 1.00 95.75 103 ARG A O 1
ATOM 792 N N . ASN A 1 104 ? -1.962 -4.476 15.568 1.00 95.75 104 ASN A N 1
ATOM 793 C CA . ASN A 1 104 ? -1.963 -5.693 14.757 1.00 95.75 104 ASN A CA 1
ATOM 794 C C . ASN A 1 104 ? -3.390 -6.272 14.696 1.00 95.75 104 ASN A C 1
ATOM 796 O O . ASN A 1 104 ? -4.050 -6.403 15.733 1.00 95.75 104 ASN A O 1
ATOM 800 N N . GLY A 1 105 ? -3.840 -6.590 13.485 1.00 94.94 105 GLY A N 1
ATOM 801 C CA . GLY A 1 105 ? -5.172 -7.099 13.176 1.00 94.94 105 GLY A CA 1
ATOM 802 C C . GLY A 1 105 ? -6.159 -6.036 12.696 1.00 94.94 105 GLY A C 1
ATOM 803 O O . GLY A 1 105 ? -7.181 -6.408 12.122 1.00 94.94 105 GLY A O 1
ATOM 804 N N . ASP A 1 106 ? -5.869 -4.744 12.877 1.00 97.25 106 ASP A N 1
ATOM 805 C CA . ASP A 1 106 ? -6.699 -3.684 12.297 1.00 97.25 106 ASP A CA 1
ATOM 806 C C . ASP A 1 106 ? -6.633 -3.720 10.761 1.00 97.25 106 ASP A C 1
ATOM 808 O O . ASP A 1 106 ? -5.652 -4.186 10.173 1.00 97.25 106 ASP A O 1
ATOM 812 N N . ILE A 1 107 ? -7.680 -3.219 10.103 1.00 97.56 107 ILE A N 1
ATOM 813 C CA . ILE A 1 107 ? -7.793 -3.244 8.641 1.00 97.56 107 ILE A CA 1
ATOM 814 C C . ILE A 1 107 ? -7.746 -1.821 8.099 1.00 97.56 107 ILE A C 1
ATOM 816 O O . ILE A 1 107 ? -8.613 -1.003 8.401 1.00 97.56 107 ILE A O 1
ATOM 820 N N . ILE A 1 108 ? -6.767 -1.533 7.248 1.00 97.88 108 ILE A N 1
ATOM 821 C CA . ILE A 1 108 ? -6.714 -0.296 6.475 1.00 97.88 108 ILE A CA 1
ATOM 822 C C . ILE A 1 108 ? -7.558 -0.459 5.211 1.00 97.88 108 ILE A C 1
ATOM 824 O O . ILE A 1 108 ? -7.333 -1.378 4.421 1.00 97.88 108 ILE A O 1
ATOM 828 N N . LYS A 1 109 ? -8.514 0.451 5.019 1.00 96.06 109 LYS A N 1
ATOM 829 C CA . LYS A 1 109 ? -9.387 0.514 3.838 1.00 96.06 109 LYS A CA 1
ATOM 830 C C . LYS A 1 109 ? -8.897 1.535 2.812 1.00 96.06 109 LYS A C 1
ATOM 832 O O . LYS A 1 109 ? -9.020 1.304 1.611 1.00 96.06 109 LYS A O 1
ATOM 837 N N . SER A 1 110 ? -8.370 2.675 3.264 1.00 97.25 110 SER A N 1
ATOM 838 C CA . SER A 1 110 ? -8.018 3.773 2.361 1.00 97.25 110 SER A CA 1
ATOM 839 C C . SER A 1 110 ? -6.865 4.641 2.851 1.00 97.25 110 SER A C 1
ATOM 841 O O . SER A 1 110 ? -6.613 4.750 4.051 1.00 97.25 110 SER A O 1
ATOM 843 N N . TRP A 1 111 ? -6.201 5.291 1.897 1.00 97.69 111 TRP A N 1
ATOM 844 C CA . TRP A 1 111 ? -5.170 6.305 2.111 1.00 97.69 111 TRP A CA 1
ATOM 845 C C . TRP A 1 111 ? -5.518 7.559 1.310 1.00 97.69 111 TRP A C 1
ATOM 847 O O . TRP A 1 111 ? -5.798 7.486 0.119 1.00 97.69 111 TRP A O 1
ATOM 857 N N . ASN A 1 112 ? -5.548 8.717 1.964 1.00 97.19 112 ASN A N 1
ATOM 858 C CA . ASN A 1 112 ? -6.004 9.996 1.414 1.00 97.19 112 ASN A CA 1
ATOM 859 C C . ASN A 1 112 ? -7.354 9.893 0.676 1.00 97.19 112 ASN A C 1
ATOM 861 O O . ASN A 1 112 ? -7.561 10.520 -0.357 1.00 97.19 112 ASN A O 1
ATOM 865 N N . GLY A 1 113 ? -8.278 9.081 1.205 1.00 96.00 113 GLY A N 1
ATOM 866 C CA . GLY A 1 113 ? -9.592 8.830 0.598 1.00 96.00 113 GLY A CA 1
ATOM 867 C C . GLY A 1 113 ? -9.586 7.842 -0.578 1.00 96.00 113 GLY A C 1
ATOM 868 O O . GLY A 1 113 ? -10.656 7.451 -1.036 1.00 96.00 113 GLY A O 1
ATOM 869 N N . ILE A 1 114 ? -8.416 7.388 -1.032 1.00 96.94 114 ILE A N 1
ATOM 870 C CA . ILE A 1 114 ? -8.260 6.391 -2.096 1.00 96.94 114 ILE A CA 1
ATOM 871 C C . ILE A 1 114 ? -8.339 4.998 -1.473 1.00 96.94 114 ILE A C 1
ATOM 873 O O . ILE A 1 114 ? -7.589 4.691 -0.547 1.00 96.94 114 ILE A O 1
ATOM 877 N N . SER A 1 115 ? -9.243 4.153 -1.968 1.00 96.94 115 SER A N 1
ATOM 878 C CA . SER A 1 115 ? -9.351 2.764 -1.503 1.00 96.94 115 SER A CA 1
ATOM 879 C C . SER A 1 115 ? -8.145 1.953 -1.972 1.00 96.94 115 SER A C 1
ATOM 881 O O . SER A 1 115 ? -7.805 1.993 -3.152 1.00 96.94 115 SER A O 1
ATOM 883 N N . ILE A 1 116 ? -7.502 1.232 -1.052 1.00 96.19 116 ILE A N 1
ATOM 884 C CA . ILE A 1 116 ? -6.294 0.441 -1.322 1.00 96.19 116 ILE A CA 1
ATOM 885 C C . ILE A 1 116 ? -6.506 -0.968 -0.780 1.00 96.19 116 ILE A C 1
ATOM 887 O O . ILE A 1 116 ? -6.768 -1.163 0.407 1.00 96.19 116 ILE A O 1
ATOM 891 N N . SER A 1 117 ? -6.374 -1.952 -1.660 1.00 95.31 117 SER A N 1
ATOM 892 C CA . SER A 1 117 ? -6.669 -3.361 -1.393 1.00 95.31 117 SER A CA 1
ATOM 893 C C . SER A 1 117 ? -5.450 -4.269 -1.537 1.00 95.31 117 SER A C 1
ATOM 895 O O . SER A 1 117 ? -5.422 -5.359 -0.964 1.00 95.31 117 SER A O 1
ATOM 897 N N . THR A 1 118 ? -4.420 -3.820 -2.259 1.00 94.50 118 THR A N 1
ATOM 898 C CA . THR A 1 118 ? -3.184 -4.580 -2.477 1.00 94.50 118 THR A CA 1
ATOM 899 C C . THR A 1 118 ? -1.949 -3.824 -1.996 1.00 94.50 118 THR A C 1
ATOM 901 O O . THR A 1 118 ? -1.916 -2.596 -1.925 1.00 94.50 118 THR A O 1
ATOM 904 N N . THR A 1 119 ? -0.884 -4.563 -1.685 1.00 92.69 119 THR A N 1
ATOM 905 C CA . THR A 1 119 ? 0.404 -3.957 -1.313 1.00 92.69 119 THR A CA 1
ATOM 906 C C . THR A 1 119 ? 1.058 -3.215 -2.481 1.00 92.69 119 THR A C 1
ATOM 908 O O . THR A 1 119 ? 1.807 -2.274 -2.256 1.00 92.69 119 THR A O 1
ATOM 911 N N . ILE A 1 120 ? 0.742 -3.585 -3.728 1.00 92.81 120 ILE A N 1
ATOM 912 C CA . ILE A 1 120 ? 1.225 -2.896 -4.935 1.00 92.81 120 ILE A CA 1
ATOM 913 C C . ILE A 1 120 ? 0.541 -1.536 -5.092 1.00 92.81 120 ILE A C 1
ATOM 915 O O . ILE A 1 120 ? 1.195 -0.556 -5.446 1.00 92.81 120 ILE A O 1
ATOM 919 N N . GLU A 1 121 ? -0.766 -1.460 -4.839 1.00 96.06 121 GLU A N 1
ATOM 920 C CA . GLU A 1 121 ? -1.501 -0.191 -4.821 1.00 96.06 121 GLU A CA 1
ATOM 921 C C . GLU A 1 121 ? -0.956 0.739 -3.736 1.00 96.06 121 GLU A C 1
ATOM 923 O O . GLU A 1 121 ? -0.706 1.910 -4.015 1.00 96.06 121 GLU A O 1
ATOM 928 N N . LEU A 1 122 ? -0.698 0.207 -2.533 1.00 96.50 122 LEU A N 1
ATOM 929 C CA . LEU A 1 122 ? -0.075 0.973 -1.454 1.00 96.50 122 LEU A CA 1
ATOM 930 C C . LEU A 1 122 ? 1.300 1.504 -1.860 1.00 96.50 122 LEU A C 1
ATOM 932 O O . LEU A 1 122 ? 1.573 2.686 -1.681 1.00 96.50 122 LEU A O 1
ATOM 936 N N . GLU A 1 123 ? 2.153 0.656 -2.430 1.00 95.56 123 GLU A N 1
ATOM 937 C CA . GLU A 1 123 ? 3.495 1.062 -2.845 1.00 95.56 123 GLU A CA 1
ATOM 938 C C . GLU A 1 123 ? 3.449 2.152 -3.925 1.00 95.56 123 GLU A C 1
ATOM 940 O O . GLU A 1 123 ? 4.128 3.170 -3.813 1.00 95.56 123 GLU A O 1
ATOM 945 N N . ASN A 1 124 ? 2.599 1.994 -4.945 1.00 96.38 124 ASN A N 1
ATOM 946 C CA . ASN A 1 124 ? 2.403 3.026 -5.967 1.00 96.38 124 ASN A CA 1
ATOM 947 C C . ASN A 1 124 ? 1.913 4.345 -5.361 1.00 96.38 124 ASN A C 1
ATOM 949 O O . ASN A 1 124 ? 2.386 5.411 -5.754 1.00 96.38 124 ASN A O 1
ATOM 953 N N . PHE A 1 125 ? 0.986 4.276 -4.404 1.00 97.44 125 PHE A N 1
ATOM 954 C CA . PHE A 1 125 ? 0.500 5.446 -3.683 1.00 97.44 125 PHE A CA 1
ATOM 955 C C . PHE A 1 125 ? 1.632 6.142 -2.914 1.00 97.44 125 PHE A C 1
ATOM 957 O O . PHE A 1 125 ? 1.812 7.349 -3.059 1.00 97.44 125 PHE A O 1
ATOM 964 N N . LEU A 1 126 ? 2.441 5.401 -2.151 1.00 97.12 126 LEU A N 1
ATOM 965 C CA . LEU A 1 126 ? 3.554 5.969 -1.383 1.00 97.12 126 LEU A CA 1
ATOM 966 C C . LEU A 1 126 ? 4.620 6.598 -2.291 1.00 97.12 126 LEU A C 1
ATOM 968 O O . LEU A 1 126 ? 5.077 7.706 -2.009 1.00 97.12 126 LEU A O 1
ATOM 972 N N . LEU A 1 127 ? 4.964 5.949 -3.408 1.00 97.06 127 LEU A N 1
ATOM 973 C CA . LEU A 1 127 ? 5.875 6.511 -4.412 1.00 97.06 127 LEU A CA 1
ATOM 974 C C . LEU A 1 127 ? 5.300 7.777 -5.060 1.00 97.06 127 LEU A C 1
ATOM 976 O O . LEU A 1 127 ? 6.042 8.717 -5.331 1.00 97.06 127 LEU A O 1
ATOM 980 N N . HIS A 1 128 ? 3.988 7.824 -5.302 1.00 97.25 128 HIS A N 1
ATOM 981 C CA . HIS A 1 128 ? 3.329 9.014 -5.835 1.00 97.25 128 HIS A CA 1
ATOM 982 C C . HIS A 1 128 ? 3.384 10.189 -4.853 1.00 97.25 128 HIS A C 1
ATOM 984 O O . HIS A 1 128 ? 3.753 11.287 -5.260 1.00 97.25 128 HIS A O 1
ATOM 990 N N . ILE A 1 129 ? 3.098 9.959 -3.567 1.00 97.75 129 ILE A N 1
ATOM 991 C CA . ILE A 1 129 ? 3.226 10.999 -2.537 1.00 97.75 129 ILE A CA 1
ATOM 992 C C . ILE A 1 129 ? 4.679 11.473 -2.415 1.00 97.75 129 ILE A C 1
ATOM 994 O O . ILE A 1 129 ? 4.922 12.671 -2.300 1.00 97.75 129 ILE A O 1
ATOM 998 N N . GLY A 1 130 ? 5.649 10.554 -2.451 1.00 96.69 130 GLY A N 1
ATOM 999 C CA . GLY A 1 130 ? 7.070 10.900 -2.408 1.00 96.69 130 GLY A CA 1
ATOM 1000 C C . GLY A 1 130 ? 7.501 11.781 -3.583 1.00 96.69 130 GLY A C 1
ATOM 1001 O O . GLY A 1 130 ? 8.195 12.777 -3.385 1.00 96.69 130 GLY A O 1
ATOM 1002 N N . GLU A 1 131 ? 7.052 11.453 -4.795 1.00 96.81 131 GLU A N 1
ATOM 1003 C CA . GLU A 1 131 ? 7.279 12.272 -5.989 1.00 96.81 131 GLU A CA 1
ATOM 1004 C C . GLU A 1 131 ? 6.636 13.658 -5.859 1.00 96.81 131 GLU A C 1
ATOM 1006 O O . GLU A 1 131 ? 7.318 14.666 -6.033 1.00 96.81 131 GLU A O 1
ATOM 1011 N N . GLU A 1 132 ? 5.347 13.714 -5.505 1.00 96.69 132 GLU A N 1
ATOM 1012 C CA . GLU A 1 132 ? 4.596 14.965 -5.351 1.00 96.69 132 GLU A CA 1
ATOM 1013 C C . GLU A 1 132 ? 5.242 15.882 -4.299 1.00 96.69 132 GLU A C 1
ATOM 1015 O O . GLU A 1 132 ? 5.269 17.106 -4.443 1.00 96.69 132 GLU A O 1
ATOM 1020 N N . HIS A 1 133 ? 5.792 15.292 -3.237 1.00 96.50 133 HIS A N 1
ATOM 1021 C CA . HIS A 1 133 ? 6.486 16.012 -2.178 1.00 96.50 133 HIS A CA 1
ATOM 1022 C C . HIS A 1 133 ? 7.726 16.748 -2.692 1.00 96.50 133 HIS A C 1
ATOM 1024 O O . HIS A 1 133 ? 7.910 17.924 -2.372 1.00 96.50 133 HIS A O 1
ATOM 1030 N N . LEU A 1 134 ? 8.540 16.096 -3.527 1.00 95.56 134 LEU A N 1
ATOM 1031 C CA . LEU A 1 134 ? 9.702 16.740 -4.147 1.00 95.56 134 LEU A CA 1
ATOM 1032 C C . LEU A 1 134 ? 9.305 17.699 -5.276 1.00 95.56 134 LEU A C 1
ATOM 1034 O O . LEU A 1 134 ? 9.930 18.748 -5.417 1.00 95.56 134 LEU A O 1
ATOM 1038 N N . ASP A 1 135 ? 8.247 17.400 -6.034 1.00 95.81 135 ASP A N 1
ATOM 1039 C CA . ASP A 1 135 ? 7.717 18.299 -7.071 1.00 95.81 135 ASP A CA 1
ATOM 1040 C C . ASP A 1 135 ? 7.242 19.641 -6.484 1.00 95.81 135 ASP A C 1
ATOM 1042 O O . ASP A 1 135 ? 7.356 20.684 -7.128 1.00 95.81 135 ASP A O 1
ATOM 1046 N N . LYS A 1 136 ? 6.777 19.645 -5.229 1.00 95.81 136 LYS A N 1
ATOM 1047 C CA . LYS A 1 136 ? 6.442 20.864 -4.472 1.00 95.81 136 LYS A CA 1
ATOM 1048 C C . LYS A 1 136 ? 7.663 21.618 -3.927 1.00 95.81 136 LYS A C 1
ATOM 1050 O O . LYS A 1 136 ? 7.493 22.669 -3.314 1.00 95.81 136 LYS A O 1
ATOM 1055 N N . GLY A 1 137 ? 8.878 21.108 -4.136 1.00 93.38 137 GLY A N 1
ATOM 1056 C CA . GLY A 1 137 ? 10.123 21.702 -3.647 1.00 93.38 137 GLY A CA 1
ATOM 1057 C C . GLY A 1 137 ? 10.428 21.414 -2.174 1.00 93.38 137 GLY A C 1
ATOM 1058 O O . GLY A 1 137 ? 11.287 22.080 -1.597 1.00 93.38 137 GLY A O 1
ATOM 1059 N N . ASN A 1 138 ? 9.741 20.451 -1.548 1.00 95.12 138 ASN A N 1
ATOM 1060 C CA . ASN A 1 138 ? 10.056 20.053 -0.179 1.00 95.12 138 ASN A CA 1
ATOM 1061 C C . ASN A 1 138 ? 11.325 19.191 -0.140 1.00 95.12 138 ASN A C 1
ATOM 1063 O O . ASN A 1 138 ? 11.665 18.494 -1.093 1.00 95.12 138 ASN A O 1
ATOM 1067 N N . ASN A 1 139 ? 12.008 19.202 1.004 1.00 92.62 139 ASN A N 1
ATOM 1068 C CA . ASN A 1 139 ? 13.237 18.438 1.200 1.00 92.62 139 ASN A CA 1
ATOM 1069 C C . ASN A 1 139 ? 12.952 17.028 1.733 1.00 92.62 139 ASN A C 1
ATOM 1071 O O . ASN A 1 139 ? 11.995 16.811 2.484 1.00 92.62 139 ASN A O 1
ATOM 1075 N N . ILE A 1 140 ? 13.844 16.085 1.429 1.00 92.50 140 ILE A N 1
ATOM 1076 C CA . ILE A 1 140 ? 13.921 14.795 2.131 1.00 92.50 140 ILE A CA 1
ATOM 1077 C C . ILE A 1 140 ? 14.127 15.060 3.632 1.00 92.50 140 ILE A C 1
ATOM 1079 O O . ILE A 1 140 ? 14.829 15.997 4.012 1.00 92.50 140 ILE A O 1
ATOM 1083 N N . GLY A 1 141 ? 13.492 14.264 4.490 1.00 91.06 141 GLY A N 1
ATOM 1084 C CA . GLY A 1 141 ? 13.504 14.453 5.941 1.00 91.06 141 GLY A CA 1
ATOM 1085 C C . GLY A 1 141 ? 12.383 15.359 6.464 1.00 91.06 141 GLY A C 1
ATOM 1086 O O . GLY A 1 141 ? 12.212 15.480 7.678 1.00 91.06 141 GLY A O 1
ATOM 1087 N N . SER A 1 142 ? 11.607 15.992 5.576 1.00 94.81 142 SER A N 1
ATOM 1088 C CA . SER A 1 142 ? 10.386 16.700 5.969 1.00 94.81 142 SER A CA 1
ATOM 1089 C C . SER A 1 142 ? 9.172 15.769 5.987 1.00 94.81 142 SER A C 1
ATOM 1091 O O . SER A 1 142 ? 9.160 14.700 5.374 1.00 94.81 142 SER A O 1
ATOM 1093 N N . SER A 1 143 ? 8.152 16.163 6.749 1.00 96.12 143 SER A N 1
ATOM 1094 C CA . SER A 1 143 ? 6.975 15.329 6.988 1.00 96.12 143 SER A CA 1
ATOM 1095 C C . SER A 1 143 ? 5.815 15.651 6.051 1.00 96.12 143 SER A C 1
ATOM 1097 O O . SER A 1 143 ? 5.621 16.800 5.658 1.00 96.12 143 SER A O 1
ATOM 1099 N N . VAL A 1 144 ? 5.015 14.630 5.754 1.00 97.06 144 VAL A N 1
ATOM 1100 C CA . VAL A 1 144 ? 3.742 14.722 5.039 1.00 97.06 144 VAL A CA 1
ATOM 1101 C C . VAL A 1 144 ? 2.629 14.139 5.905 1.00 97.06 144 VAL A C 1
ATOM 1103 O O . VAL A 1 144 ? 2.831 13.162 6.626 1.00 97.06 144 VAL A O 1
ATOM 1106 N N . ASP A 1 145 ? 1.450 14.747 5.837 1.00 97.12 145 ASP A N 1
ATOM 1107 C CA . ASP A 1 145 ? 0.258 14.257 6.518 1.00 97.12 145 ASP A CA 1
ATOM 1108 C C . ASP A 1 145 ? -0.533 13.320 5.598 1.00 97.12 145 ASP A C 1
ATOM 1110 O O . ASP A 1 145 ? -0.954 13.712 4.509 1.00 97.12 145 ASP A O 1
ATOM 1114 N N . LEU A 1 146 ? -0.780 12.096 6.058 1.00 97.69 146 LEU A N 1
ATOM 1115 C CA . LEU A 1 146 ? -1.576 11.081 5.375 1.00 97.69 146 LEU A CA 1
ATOM 1116 C C . LEU A 1 146 ? -2.860 10.807 6.159 1.00 97.69 146 LEU A C 1
ATOM 1118 O O . LEU A 1 146 ? -2.829 10.576 7.364 1.00 97.69 146 LEU A O 1
ATOM 1122 N N . SER A 1 147 ? -3.999 10.807 5.480 1.00 98.00 147 SER A N 1
ATOM 1123 C CA . SER A 1 147 ? -5.289 10.414 6.045 1.00 98.00 147 SER A CA 1
ATOM 1124 C C . SER A 1 147 ? -5.521 8.926 5.798 1.00 98.00 147 SER A C 1
ATOM 1126 O O . SER A 1 147 ? -5.495 8.488 4.654 1.00 98.00 147 SER A O 1
ATOM 1128 N N . VAL A 1 148 ? -5.744 8.135 6.841 1.00 98.12 148 VAL A N 1
ATOM 1129 C CA . VAL A 1 148 ? -5.876 6.677 6.749 1.00 98.12 148 VAL A CA 1
ATOM 1130 C C . VAL A 1 148 ? -7.246 6.250 7.247 1.00 98.12 148 VAL A C 1
ATOM 1132 O O . VAL A 1 148 ? -7.557 6.420 8.426 1.00 98.12 148 VAL A O 1
ATOM 1135 N N . GLY A 1 149 ? -8.058 5.683 6.358 1.00 97.81 149 GLY A N 1
ATOM 1136 C CA . GLY A 1 149 ? -9.321 5.046 6.718 1.00 97.81 149 GLY A CA 1
ATOM 1137 C C . GLY A 1 149 ? -9.055 3.657 7.283 1.00 97.81 149 GLY A C 1
ATOM 1138 O O . GLY A 1 149 ? -8.549 2.786 6.572 1.00 97.81 149 GLY A O 1
ATOM 1139 N N . ILE A 1 150 ? -9.398 3.445 8.550 1.00 97.88 150 ILE A N 1
ATOM 1140 C CA . ILE A 1 150 ? -9.121 2.220 9.303 1.00 97.88 150 ILE A CA 1
ATOM 1141 C C . ILE A 1 150 ? -10.406 1.644 9.900 1.00 97.88 150 ILE A C 1
ATOM 1143 O O . ILE A 1 150 ? -11.340 2.363 10.260 1.00 97.88 150 ILE A O 1
ATOM 1147 N N . PHE A 1 151 ? -10.448 0.324 10.011 1.00 97.38 151 PHE A N 1
ATOM 1148 C CA . PHE A 1 151 ? -11.402 -0.414 10.818 1.00 97.38 151 PHE A CA 1
ATOM 1149 C C . PHE A 1 151 ? -10.662 -1.073 11.983 1.00 97.38 151 PHE A C 1
ATOM 1151 O O . PHE A 1 151 ? -9.776 -1.909 11.777 1.00 97.38 151 PHE A O 1
ATOM 1158 N N . HIS A 1 152 ? -11.017 -0.674 13.203 1.00 96.50 152 HIS A N 1
ATOM 1159 C CA . HIS A 1 152 ? -10.453 -1.231 14.424 1.00 96.50 152 HIS A CA 1
ATOM 1160 C C . HIS A 1 152 ? -11.195 -2.504 14.806 1.00 96.50 152 HIS A C 1
ATOM 1162 O O . HIS A 1 152 ? -12.305 -2.445 15.339 1.00 96.50 152 HIS A O 1
ATOM 1168 N N . ILE A 1 153 ? -10.554 -3.655 14.615 1.00 91.62 153 ILE A N 1
ATOM 1169 C CA . ILE A 1 153 ? -11.207 -4.958 14.807 1.00 91.62 153 ILE A CA 1
ATOM 1170 C C . ILE A 1 153 ? -11.658 -5.184 16.256 1.00 91.62 153 ILE A C 1
ATOM 1172 O O . ILE A 1 153 ? -12.680 -5.808 16.510 1.00 91.62 153 ILE A O 1
ATOM 1176 N N . ARG A 1 154 ? -10.916 -4.642 17.228 1.00 90.69 154 ARG A N 1
ATOM 1177 C CA . ARG A 1 154 ? -11.208 -4.807 18.664 1.00 90.69 154 ARG A CA 1
ATOM 1178 C C . ARG A 1 154 ? -12.367 -3.943 19.151 1.00 90.69 154 ARG A C 1
ATOM 1180 O O . ARG A 1 154 ? -12.947 -4.241 20.187 1.00 90.69 154 ARG A O 1
ATOM 1187 N N . LYS A 1 155 ? -12.630 -2.835 18.457 1.00 92.50 155 LYS A N 1
ATOM 1188 C CA . LYS A 1 155 ? -13.665 -1.857 18.820 1.00 92.50 155 LYS A CA 1
ATOM 1189 C C . LYS A 1 155 ? -14.896 -1.954 17.927 1.00 92.50 155 LYS A C 1
ATOM 1191 O O . LYS A 1 155 ? -15.846 -1.225 18.182 1.00 92.50 155 LYS A O 1
ATOM 1196 N N . ASP A 1 156 ? -14.829 -2.789 16.892 1.00 92.19 156 ASP A N 1
ATOM 1197 C CA . ASP A 1 156 ? -15.840 -2.904 15.846 1.00 92.19 156 ASP A CA 1
ATOM 1198 C C . ASP A 1 156 ? -16.265 -1.526 15.308 1.00 92.19 156 ASP A C 1
ATOM 1200 O O . ASP A 1 156 ? -17.430 -1.133 15.336 1.00 92.19 156 ASP A O 1
ATOM 1204 N N . SER A 1 157 ? -15.274 -0.710 14.927 1.00 94.69 157 SER A N 1
ATOM 1205 C CA . SER A 1 157 ? -15.517 0.686 14.561 1.00 94.69 157 SER A CA 1
ATOM 1206 C C . SER A 1 157 ? -14.622 1.198 13.442 1.00 94.69 157 SER A C 1
ATOM 1208 O O . SER A 1 157 ? -13.465 0.798 13.285 1.00 94.69 157 SER A O 1
ATOM 1210 N N . HIS A 1 158 ? -15.174 2.129 12.665 1.00 94.94 158 HIS A N 1
ATOM 1211 C CA . HIS A 1 158 ? -14.454 2.864 11.633 1.00 94.94 158 HIS A CA 1
ATOM 1212 C C . HIS A 1 158 ? -13.878 4.162 12.186 1.00 94.94 158 HIS A C 1
ATOM 1214 O O . HIS A 1 158 ? -14.533 4.878 12.944 1.00 94.94 158 HIS A O 1
ATOM 1220 N N . ALA A 1 159 ? -12.666 4.491 11.755 1.00 96.69 159 ALA A N 1
ATOM 1221 C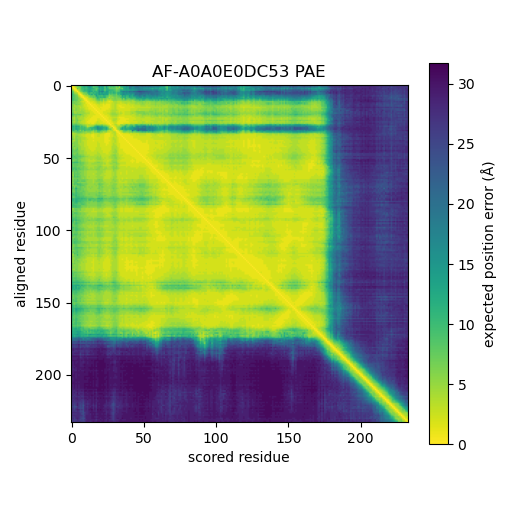 CA . ALA A 1 159 ? -12.032 5.763 12.047 1.00 96.69 159 ALA A CA 1
ATOM 1222 C C . ALA A 1 159 ? -11.224 6.256 10.844 1.00 96.69 159 ALA A C 1
ATOM 1224 O O . ALA A 1 159 ? -10.842 5.487 9.961 1.00 96.69 159 ALA A O 1
ATOM 1225 N N . THR A 1 160 ? -10.933 7.553 10.848 1.00 97.81 160 THR A N 1
ATOM 1226 C CA . THR A 1 160 ? -9.969 8.170 9.938 1.00 97.81 160 THR A CA 1
ATOM 1227 C C . THR A 1 160 ? -8.850 8.763 10.778 1.00 97.81 160 THR A C 1
ATOM 1229 O O . THR A 1 160 ?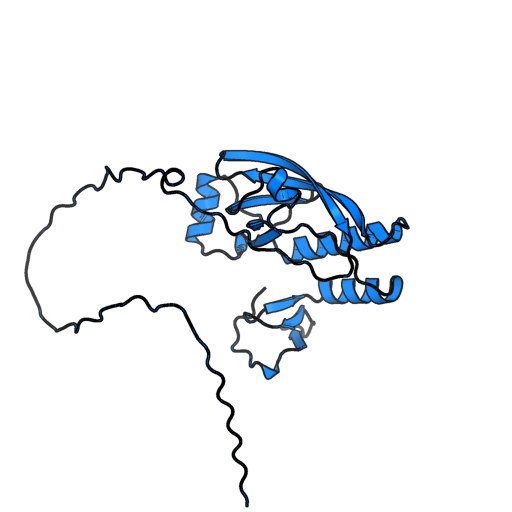 -9.097 9.621 11.625 1.00 97.81 160 THR A O 1
ATOM 1232 N N . LEU A 1 161 ? -7.624 8.296 10.564 1.00 97.25 161 LEU A N 1
ATOM 1233 C CA . LEU A 1 161 ? -6.442 8.731 11.302 1.00 97.25 161 LEU A CA 1
ATOM 1234 C C . LEU A 1 161 ? -5.607 9.678 10.448 1.00 97.25 161 LEU A C 1
ATOM 1236 O O . LEU A 1 161 ? -5.422 9.437 9.261 1.00 97.25 161 LEU A O 1
ATOM 1240 N N . LYS A 1 162 ? -5.059 10.730 11.055 1.00 97.81 162 LYS A N 1
ATOM 1241 C CA . LYS A 1 162 ? -4.114 11.632 10.391 1.00 97.81 162 LYS A CA 1
ATOM 1242 C C . LYS A 1 162 ? -2.690 11.281 10.828 1.00 97.81 162 LYS A C 1
ATOM 1244 O O . LYS A 1 162 ? -2.301 11.569 11.956 1.00 97.81 162 LYS A O 1
ATOM 1249 N N . LEU A 1 163 ? -1.937 10.627 9.949 1.00 96.94 163 LEU A N 1
ATOM 1250 C CA . LEU A 1 163 ? -0.557 10.202 10.162 1.00 96.94 163 LEU A CA 1
ATOM 1251 C C . LEU A 1 163 ? 0.417 11.233 9.596 1.00 96.94 163 LEU A C 1
ATOM 1253 O O . LEU A 1 163 ? 0.548 11.356 8.384 1.00 96.94 163 LEU A O 1
ATOM 1257 N N . THR A 1 164 ? 1.150 11.923 10.461 1.00 96.88 164 THR A N 1
ATOM 1258 C CA . THR A 1 164 ? 2.312 12.714 10.042 1.00 96.88 164 THR A CA 1
ATOM 1259 C C . THR A 1 164 ? 3.521 11.789 9.930 1.00 96.88 164 THR A C 1
ATOM 1261 O O . THR A 1 164 ? 3.970 11.230 10.934 1.00 96.88 164 THR A O 1
ATOM 1264 N N . VAL A 1 165 ? 4.030 11.592 8.716 1.00 96.19 165 VAL A N 1
ATOM 1265 C CA . VAL A 1 165 ? 5.120 10.651 8.418 1.00 96.19 165 VAL A CA 1
ATOM 1266 C C . VAL A 1 165 ? 6.279 11.358 7.733 1.00 96.19 165 VAL A C 1
ATOM 1268 O O . VAL A 1 165 ? 6.077 12.286 6.956 1.00 96.19 165 VAL A O 1
ATOM 1271 N N . ASN A 1 166 ? 7.504 10.914 8.009 1.00 96.00 166 ASN A N 1
ATOM 1272 C CA . ASN A 1 166 ? 8.694 11.459 7.365 1.00 96.00 166 ASN A CA 1
ATOM 1273 C C . ASN A 1 166 ? 8.844 10.901 5.943 1.00 96.00 166 ASN A C 1
ATOM 1275 O O . ASN A 1 166 ? 8.692 9.694 5.745 1.00 96.00 166 ASN A O 1
ATOM 1279 N N . VAL A 1 167 ? 9.192 11.753 4.980 1.00 96.56 167 VAL A N 1
ATOM 1280 C CA . VAL A 1 167 ? 9.594 11.330 3.634 1.00 96.56 167 VAL A CA 1
ATOM 1281 C C . VAL A 1 167 ? 11.104 11.108 3.623 1.00 96.56 167 VAL A C 1
ATOM 1283 O O . VAL A 1 167 ? 11.872 12.050 3.815 1.00 96.56 167 VAL A O 1
ATOM 1286 N N . SER A 1 168 ? 11.538 9.869 3.399 1.00 93.62 168 SER A N 1
ATOM 1287 C CA . SER A 1 168 ? 12.955 9.492 3.377 1.00 93.62 168 SER A CA 1
ATOM 1288 C C . SER A 1 168 ? 13.352 8.831 2.057 1.00 93.62 168 SER A C 1
ATOM 1290 O O . SER A 1 168 ? 12.501 8.381 1.297 1.00 93.62 168 SER A O 1
ATOM 1292 N N . ASN A 1 169 ? 14.655 8.787 1.788 1.00 91.12 169 ASN A N 1
ATOM 1293 C CA . ASN A 1 169 ? 15.255 7.975 0.727 1.00 91.12 169 ASN A CA 1
ATOM 1294 C C . ASN A 1 169 ? 15.927 6.699 1.278 1.00 91.12 169 ASN A C 1
ATOM 1296 O O . ASN A 1 169 ? 16.448 5.896 0.510 1.00 91.12 169 ASN A O 1
ATOM 1300 N N . ASP A 1 170 ?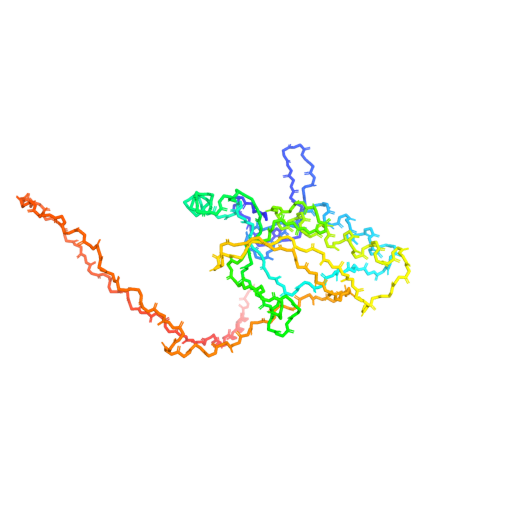 15.940 6.530 2.600 1.00 88.12 170 ASP A N 1
ATOM 1301 C CA . ASP A 1 170 ? 16.507 5.356 3.262 1.00 88.12 170 ASP A CA 1
ATOM 1302 C C . ASP A 1 170 ? 15.491 4.214 3.341 1.00 88.12 170 ASP A C 1
ATOM 1304 O O . ASP A 1 170 ? 14.293 4.414 3.150 1.00 88.12 170 ASP A O 1
ATOM 1308 N N . ASP A 1 171 ? 15.953 3.022 3.711 1.00 81.25 171 ASP A N 1
ATOM 1309 C CA . ASP A 1 171 ? 15.064 1.890 3.952 1.00 81.25 171 ASP A CA 1
ATOM 1310 C C . ASP A 1 171 ? 14.157 2.110 5.171 1.00 81.25 171 ASP A C 1
ATOM 1312 O O . ASP A 1 171 ? 14.551 2.615 6.233 1.00 81.25 171 ASP A O 1
ATOM 1316 N N . GLU A 1 172 ? 12.908 1.665 5.051 1.00 86.44 172 GLU A N 1
ATOM 1317 C CA . GLU A 1 172 ? 11.972 1.697 6.161 1.00 86.44 172 GLU A CA 1
ATOM 1318 C C . GLU A 1 172 ? 12.190 0.519 7.122 1.00 86.44 172 GLU A C 1
ATOM 1320 O O . GLU A 1 172 ? 11.797 -0.620 6.872 1.00 86.44 172 GLU A O 1
ATOM 1325 N N . VAL A 1 173 ? 12.725 0.823 8.305 1.00 82.75 173 VAL A N 1
ATOM 1326 C CA . VAL A 1 173 ? 12.757 -0.127 9.425 1.00 82.75 173 VAL A CA 1
ATOM 1327 C C . VAL A 1 173 ? 11.450 -0.057 10.224 1.00 82.75 173 VAL A C 1
ATOM 1329 O O . VAL A 1 173 ? 11.078 1.016 10.713 1.00 82.75 173 VAL A O 1
ATOM 1332 N N . VAL A 1 174 ? 10.784 -1.209 10.379 1.00 81.56 174 VAL A N 1
ATOM 1333 C CA . VAL A 1 174 ? 9.643 -1.426 11.289 1.00 81.56 174 VAL A CA 1
ATOM 1334 C C . VAL A 1 174 ? 10.126 -2.283 12.460 1.00 81.56 174 VAL A C 1
ATOM 1336 O O . VAL A 1 174 ? 10.218 -3.511 12.348 1.00 81.56 174 VAL A O 1
ATOM 1339 N N . ALA A 1 175 ? 10.473 -1.637 13.574 1.00 77.00 175 ALA A N 1
ATOM 1340 C CA . ALA A 1 175 ? 10.987 -2.324 14.755 1.00 77.00 175 ALA A CA 1
ATOM 1341 C C . ALA A 1 175 ? 9.887 -3.187 15.398 1.00 77.00 175 ALA A C 1
ATOM 1343 O O . ALA A 1 175 ? 8.727 -2.779 15.477 1.00 77.00 175 ALA A O 1
ATOM 1344 N N . LYS A 1 176 ? 10.226 -4.406 15.835 1.00 64.94 176 LYS A N 1
ATOM 1345 C CA . LYS A 1 176 ? 9.337 -5.181 16.712 1.00 64.94 176 LYS A CA 1
ATOM 1346 C C . LYS A 1 176 ? 9.503 -4.632 18.123 1.00 64.94 176 LYS A C 1
ATOM 1348 O O . LYS A 1 176 ? 10.610 -4.685 18.645 1.00 64.94 176 LYS A O 1
ATOM 1353 N N . GLY A 1 177 ? 8.422 -4.138 18.715 1.00 52.41 177 GLY A N 1
ATOM 1354 C CA . GLY A 1 177 ? 8.411 -3.867 20.147 1.00 52.41 177 GLY A CA 1
ATOM 1355 C C . GLY A 1 177 ? 8.337 -5.170 20.935 1.00 52.41 177 GLY A C 1
ATOM 1356 O O . GLY A 1 177 ? 7.606 -6.090 20.555 1.00 52.41 177 GLY A O 1
ATOM 1357 N N . THR A 1 178 ? 9.100 -5.265 22.017 1.00 45.47 178 THR A N 1
ATOM 1358 C CA . THR A 1 178 ? 8.963 -6.327 23.020 1.00 45.47 178 THR A CA 1
ATOM 1359 C C . THR A 1 178 ? 7.953 -5.868 24.058 1.00 45.47 178 THR A C 1
ATOM 1361 O O . THR A 1 178 ? 8.275 -5.069 24.933 1.00 45.47 178 THR A O 1
ATOM 1364 N N . TYR A 1 179 ? 6.717 -6.348 23.955 1.00 45.88 179 TYR A N 1
ATOM 1365 C CA . TYR A 1 179 ? 5.707 -6.130 24.983 1.00 45.88 179 TYR A CA 1
ATOM 1366 C C . TYR A 1 179 ? 5.762 -7.287 25.984 1.00 45.88 179 TYR A C 1
ATOM 1368 O O . TYR A 1 179 ? 5.568 -8.448 25.625 1.00 45.88 179 TYR A O 1
ATOM 1376 N N . ASN A 1 180 ? 6.028 -6.971 27.250 1.00 38.62 180 ASN A N 1
ATOM 1377 C CA . ASN A 1 180 ? 5.877 -7.933 28.334 1.00 38.62 180 ASN A CA 1
ATOM 1378 C C . ASN A 1 180 ? 4.376 -8.156 28.541 1.00 38.62 180 ASN A C 1
ATOM 1380 O O . ASN A 1 180 ? 3.703 -7.296 29.104 1.00 38.62 180 ASN A O 1
ATOM 1384 N N . VAL A 1 181 ? 3.844 -9.278 28.056 1.00 41.88 181 VAL A N 1
ATOM 1385 C CA . VAL A 1 181 ? 2.472 -9.688 28.377 1.00 41.88 181 VAL A CA 1
ATOM 1386 C C . VAL A 1 181 ? 2.476 -10.159 29.825 1.00 41.88 181 VAL A C 1
ATOM 1388 O O . VAL A 1 181 ? 3.154 -11.134 30.154 1.00 41.88 181 VAL A O 1
ATOM 1391 N N . THR A 1 182 ? 1.751 -9.467 30.701 1.00 45.75 182 THR A N 1
ATOM 1392 C CA . THR A 1 182 ? 1.516 -9.982 32.051 1.00 45.75 182 THR A CA 1
ATOM 1393 C C . THR A 1 182 ? 0.305 -10.917 32.030 1.00 45.75 182 THR A C 1
ATOM 1395 O O . THR A 1 182 ? -0.598 -10.721 31.219 1.00 45.75 182 THR A O 1
ATOM 1398 N N . PRO A 1 183 ? 0.226 -11.933 32.909 1.00 46.41 183 PRO A N 1
ATOM 1399 C CA . PRO A 1 183 ? -0.920 -12.848 32.946 1.00 46.41 183 PRO A CA 1
ATOM 1400 C C . PRO A 1 183 ? -2.288 -12.156 33.102 1.00 46.41 183 PRO A C 1
ATOM 1402 O O . PRO A 1 183 ? -3.302 -12.739 32.741 1.00 46.41 183 PRO A O 1
ATOM 1405 N N . GLY A 1 184 ? -2.323 -10.913 33.602 1.00 48.50 184 GLY A N 1
ATOM 1406 C CA . GLY A 1 184 ? -3.541 -10.102 33.707 1.00 48.50 184 GLY A CA 1
ATOM 1407 C C . GLY A 1 184 ? -4.059 -9.526 32.382 1.00 48.50 184 GLY A C 1
ATOM 1408 O O . GLY A 1 184 ? -5.201 -9.079 32.335 1.00 48.50 184 GLY A O 1
ATOM 1409 N N . ASP A 1 185 ? -3.260 -9.561 31.311 1.00 48.34 185 ASP A N 1
ATOM 1410 C CA . ASP A 1 185 ? -3.636 -9.071 29.976 1.00 48.34 185 ASP A CA 1
ATOM 1411 C C . ASP A 1 185 ? -4.346 -10.144 29.123 1.00 48.34 185 ASP A C 1
ATOM 1413 O O . ASP A 1 185 ? -4.852 -9.855 28.036 1.00 48.34 185 ASP A O 1
ATOM 1417 N N . CYS A 1 186 ? -4.406 -11.385 29.618 1.00 43.50 186 CYS A N 1
ATOM 1418 C CA . CYS A 1 186 ? -5.092 -12.507 28.988 1.00 43.50 186 CYS A CA 1
ATOM 1419 C C . CYS A 1 186 ? -6.400 -12.797 29.734 1.00 43.50 186 CYS A C 1
ATOM 1421 O O . CYS A 1 186 ? -6.402 -13.483 30.753 1.00 43.50 186 CYS A O 1
ATOM 1423 N N . THR A 1 187 ? -7.537 -12.325 29.222 1.00 42.84 187 THR A N 1
ATOM 1424 C CA . THR A 1 187 ? -8.835 -12.842 29.673 1.00 42.84 187 THR A CA 1
ATOM 1425 C C . THR A 1 187 ? -9.040 -14.224 29.060 1.00 42.84 187 THR A C 1
ATOM 1427 O O . THR A 1 187 ? -9.273 -14.333 27.854 1.00 42.84 187 THR A O 1
ATOM 1430 N N . LEU A 1 188 ? -8.928 -15.277 29.873 1.00 42.97 188 LEU A N 1
ATOM 1431 C CA . LEU A 1 188 ? -9.416 -16.601 29.498 1.0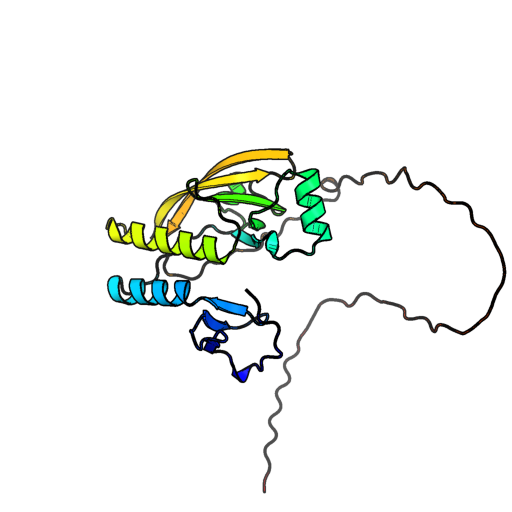0 42.97 188 LEU A CA 1
ATOM 1432 C C . LEU A 1 188 ? -10.926 -16.484 29.273 1.00 42.97 188 LEU A C 1
ATOM 1434 O O . LEU A 1 188 ? -11.651 -16.004 30.140 1.00 42.97 188 LEU A O 1
ATOM 1438 N N . VAL A 1 189 ? -11.378 -16.840 28.075 1.00 38.69 189 VAL A N 1
ATOM 1439 C CA . VAL A 1 189 ? -12.803 -17.000 27.794 1.00 38.69 189 VAL A CA 1
ATOM 1440 C C . VAL A 1 189 ? -13.134 -18.429 28.197 1.00 38.69 189 VAL A C 1
ATOM 1442 O O . VAL A 1 189 ? -12.548 -19.357 27.643 1.00 38.69 189 VAL A O 1
ATOM 1445 N N . ASP A 1 190 ? -14.005 -18.592 29.190 1.00 34.41 190 ASP A N 1
ATOM 1446 C CA . ASP A 1 190 ? -14.452 -19.906 29.644 1.00 34.41 190 ASP A CA 1
ATOM 1447 C C . ASP A 1 190 ? -15.176 -20.629 28.500 1.00 34.41 190 ASP A C 1
ATOM 1449 O O . ASP A 1 190 ? -16.152 -20.131 27.933 1.00 34.41 190 ASP A O 1
ATOM 1453 N N . ASP A 1 191 ? -14.667 -21.807 28.149 1.00 42.53 191 ASP A N 1
ATOM 1454 C CA . ASP A 1 191 ? -15.162 -22.655 27.065 1.00 42.53 191 ASP A CA 1
ATOM 1455 C C . ASP A 1 191 ? -16.360 -23.495 27.554 1.00 42.53 191 ASP A C 1
ATOM 1457 O O . ASP A 1 191 ? -16.342 -24.725 27.558 1.00 42.53 191 ASP A O 1
ATOM 1461 N N . GLU A 1 192 ? -17.421 -22.837 28.028 1.00 45.53 192 GLU A N 1
ATOM 1462 C CA . GLU A 1 192 ? -18.700 -23.497 28.310 1.00 45.53 192 GLU A CA 1
ATOM 1463 C C . GLU A 1 192 ? -19.628 -23.379 27.098 1.00 45.53 192 GLU A C 1
ATOM 1465 O O . GLU A 1 192 ? -20.511 -22.527 27.059 1.00 45.53 192 GLU A O 1
ATOM 1470 N N . ASN A 1 193 ? -19.402 -24.220 26.081 1.00 37.38 193 ASN A N 1
ATOM 1471 C CA . ASN A 1 193 ? -20.461 -24.794 25.230 1.00 37.38 193 ASN A CA 1
ATOM 1472 C C . ASN A 1 193 ? -19.916 -25.869 24.265 1.00 37.38 193 ASN A C 1
ATOM 1474 O O . ASN A 1 193 ? -20.166 -25.849 23.058 1.00 37.38 193 ASN A O 1
ATOM 1478 N N . VAL A 1 194 ? -19.209 -26.868 24.801 1.00 37.28 194 VAL A N 1
ATOM 1479 C CA . VAL A 1 194 ? -19.010 -28.140 24.092 1.00 37.28 194 VAL A CA 1
ATOM 1480 C C . VAL A 1 194 ? -20.270 -28.989 24.273 1.00 37.28 194 VAL A C 1
ATOM 1482 O O . VAL A 1 194 ? -20.474 -29.622 25.309 1.00 37.28 194 VAL A O 1
ATOM 1485 N N . VAL A 1 195 ? -21.132 -29.010 23.255 1.00 36.66 195 VAL A N 1
ATOM 1486 C CA . VAL A 1 195 ? -22.209 -30.002 23.153 1.00 36.66 195 VAL A CA 1
ATOM 1487 C C . VAL A 1 195 ? -21.560 -31.374 22.955 1.00 36.66 195 VAL A C 1
ATOM 1489 O O . VAL A 1 195 ? -20.953 -31.639 21.919 1.00 36.66 195 VAL A O 1
ATOM 1492 N N . ARG A 1 196 ? -21.669 -32.245 23.967 1.00 33.69 196 ARG A N 1
ATOM 1493 C CA . ARG A 1 196 ? -21.295 -33.663 23.877 1.00 33.69 196 ARG A CA 1
ATOM 1494 C C . ARG A 1 196 ? -22.214 -34.360 22.873 1.00 33.69 196 ARG A C 1
ATOM 1496 O O . ARG A 1 196 ? -23.396 -34.538 23.149 1.00 33.69 196 ARG A O 1
ATOM 1503 N N . GLY A 1 197 ? -21.668 -34.755 21.726 1.00 31.98 197 GLY A N 1
ATOM 1504 C CA . GLY A 1 197 ? -22.294 -35.749 20.858 1.00 31.98 197 GLY A CA 1
ATOM 1505 C C . GLY A 1 197 ? -22.070 -37.144 21.438 1.00 31.98 197 GLY A C 1
ATOM 1506 O O . GLY A 1 197 ? -20.935 -37.508 21.734 1.00 31.98 197 GLY A O 1
ATOM 1507 N N . GLU A 1 198 ? -23.156 -37.885 21.649 1.00 32.28 198 GLU A N 1
ATOM 1508 C CA . GLU A 1 198 ? -23.145 -39.263 22.142 1.00 32.28 198 GLU A CA 1
ATOM 1509 C C . GLU A 1 198 ? -22.518 -40.232 21.129 1.00 32.28 198 GLU A C 1
ATOM 1511 O O . GLU A 1 198 ? -22.685 -40.117 19.914 1.00 32.28 198 GLU A O 1
ATOM 1516 N N . GLU A 1 199 ? -21.790 -41.201 21.673 1.00 29.86 199 GLU A N 1
ATOM 1517 C CA . GLU A 1 199 ? -21.036 -42.235 20.978 1.00 29.86 199 GLU A CA 1
ATOM 1518 C C . GLU A 1 199 ? -21.956 -43.418 20.619 1.00 29.86 199 GLU A C 1
ATOM 1520 O O . GLU A 1 199 ? -22.654 -43.953 21.481 1.00 29.86 199 GLU A O 1
ATOM 1525 N N . ALA A 1 200 ? -21.936 -43.865 19.359 1.00 28.56 200 ALA A N 1
ATOM 1526 C CA . ALA A 1 200 ? -22.516 -45.143 18.949 1.00 28.56 200 ALA A CA 1
ATOM 1527 C C . ALA A 1 200 ? -21.391 -46.109 18.555 1.00 28.56 200 ALA A C 1
ATOM 1529 O O . ALA A 1 200 ? -20.674 -45.914 17.575 1.00 28.56 200 ALA A O 1
ATOM 1530 N N . THR A 1 201 ? -21.250 -47.159 19.354 1.00 27.03 201 THR A N 1
ATOM 1531 C CA . THR A 1 201 ? -20.312 -48.272 19.207 1.00 27.03 201 THR A CA 1
ATOM 1532 C C . THR A 1 201 ? -20.761 -49.231 18.099 1.00 27.03 201 THR A C 1
ATOM 1534 O O . THR A 1 201 ? -21.900 -49.695 18.133 1.00 27.03 201 THR A O 1
ATOM 1537 N N . ARG A 1 202 ? -19.849 -49.620 17.191 1.00 28.38 202 ARG A N 1
ATOM 1538 C CA . ARG A 1 202 ? -19.458 -51.034 16.977 1.00 28.38 202 ARG A CA 1
ATOM 1539 C C . ARG A 1 202 ? -18.383 -51.249 15.896 1.00 28.38 202 ARG A C 1
ATOM 1541 O O . ARG A 1 202 ? -18.569 -50.882 14.744 1.00 28.38 202 ARG A O 1
ATOM 1548 N N . GLU A 1 203 ? -17.329 -51.942 16.345 1.00 29.27 203 GLU A N 1
ATOM 1549 C CA . GLU A 1 203 ? -16.599 -53.065 15.713 1.00 29.27 203 GLU A CA 1
ATOM 1550 C C . GLU A 1 203 ? -15.889 -52.817 14.367 1.00 29.27 203 GLU A C 1
ATOM 1552 O O . GLU A 1 203 ? -16.485 -52.827 13.299 1.00 29.27 203 GLU A O 1
ATOM 1557 N N . THR A 1 204 ? -14.602 -52.447 14.415 1.00 27.59 204 THR A N 1
ATOM 1558 C CA . THR A 1 204 ? -13.385 -53.305 14.367 1.00 27.59 204 THR A CA 1
ATOM 1559 C C . THR A 1 204 ? -13.009 -53.830 12.979 1.00 27.59 204 THR A C 1
ATOM 1561 O O . THR A 1 204 ? -13.556 -54.823 12.510 1.00 27.59 204 THR A O 1
ATOM 1564 N N . ALA A 1 205 ? -11.944 -53.253 12.421 1.00 28.48 205 ALA A N 1
ATOM 1565 C CA . ALA A 1 205 ? -10.870 -54.000 11.774 1.00 28.48 205 ALA A CA 1
ATOM 1566 C C . ALA A 1 205 ? -9.561 -53.215 11.956 1.00 28.48 205 ALA A C 1
ATOM 1568 O O . ALA A 1 205 ? -9.491 -52.017 11.695 1.00 28.48 205 ALA A O 1
ATOM 1569 N N . THR A 1 206 ? -8.581 -53.910 12.513 1.00 28.06 206 THR A N 1
ATOM 1570 C CA . THR A 1 206 ? -7.242 -53.485 12.914 1.00 28.06 206 THR A 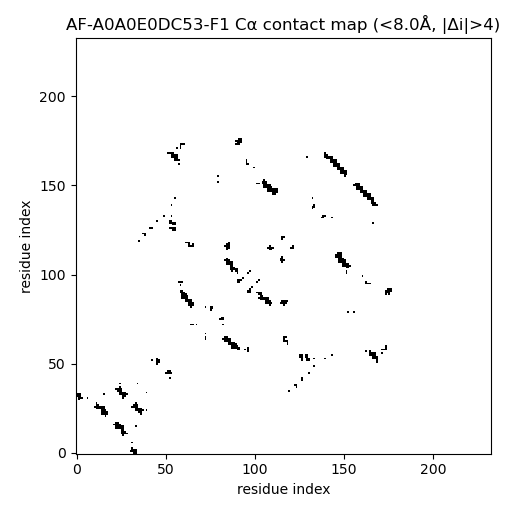CA 1
ATOM 1571 C C . THR A 1 206 ? -6.337 -53.216 11.715 1.00 28.06 206 THR A C 1
ATOM 1573 O O . THR A 1 206 ? -6.294 -54.049 10.816 1.00 28.06 206 THR A O 1
ATOM 1576 N N . ASP A 1 207 ? -5.559 -52.133 11.755 1.00 28.88 207 ASP A N 1
ATOM 1577 C CA . ASP A 1 207 ? -4.127 -52.200 11.437 1.00 28.88 207 ASP A CA 1
ATOM 1578 C C . ASP A 1 207 ? -3.371 -51.000 12.033 1.00 28.88 207 ASP A C 1
ATOM 1580 O O . ASP A 1 207 ? -3.882 -49.885 12.132 1.00 28.88 207 ASP A O 1
ATOM 1584 N N . GLU A 1 208 ? -2.176 -51.302 12.528 1.00 32.16 208 GLU A N 1
ATOM 1585 C CA . GLU A 1 208 ? -1.382 -50.562 13.509 1.00 32.16 208 GLU A CA 1
ATOM 1586 C C . GLU A 1 208 ? -0.890 -49.185 13.023 1.00 32.16 208 GLU A C 1
ATOM 1588 O O . GLU A 1 208 ? -0.185 -49.069 12.020 1.00 32.16 208 GLU A O 1
ATOM 1593 N N . VAL A 1 209 ? -1.175 -48.133 13.799 1.00 29.55 209 VAL A N 1
ATOM 1594 C CA . VAL A 1 209 ? -0.524 -46.820 13.677 1.00 29.55 209 VAL A CA 1
ATOM 1595 C C . VAL A 1 209 ? 0.582 -46.750 14.723 1.00 29.55 209 VAL A C 1
ATOM 1597 O O . VAL A 1 209 ? 0.318 -46.852 15.917 1.00 29.55 209 VAL A O 1
ATOM 1600 N N . ARG A 1 210 ? 1.829 -46.591 14.270 1.00 30.03 210 ARG A N 1
ATOM 1601 C CA . ARG A 1 210 ? 2.960 -46.256 15.141 1.00 30.03 210 ARG A CA 1
ATOM 1602 C C . ARG A 1 210 ? 2.870 -44.788 15.542 1.00 30.03 210 ARG A C 1
ATOM 1604 O O . ARG A 1 210 ? 2.740 -43.920 14.680 1.00 30.03 210 ARG A O 1
ATOM 1611 N N . ASP A 1 211 ? 2.972 -44.553 16.842 1.00 26.27 211 ASP A N 1
ATOM 1612 C CA . ASP A 1 211 ? 2.989 -43.244 17.481 1.00 26.27 211 ASP A CA 1
ATOM 1613 C C . ASP A 1 211 ? 4.103 -42.349 16.918 1.00 26.27 211 ASP A C 1
ATOM 1615 O O . ASP A 1 211 ? 5.267 -42.749 16.846 1.00 26.27 211 ASP A O 1
ATOM 1619 N N . ILE A 1 212 ? 3.756 -41.115 16.546 1.00 29.92 212 ILE A N 1
ATOM 1620 C CA . ILE A 1 212 ? 4.729 -40.032 16.386 1.00 29.92 212 ILE A CA 1
ATOM 1621 C C . ILE A 1 212 ? 4.391 -38.979 17.435 1.00 29.92 212 ILE A C 1
ATOM 1623 O O . ILE A 1 212 ? 3.484 -38.163 17.267 1.00 29.92 212 ILE A O 1
ATOM 1627 N N . GLU A 1 213 ? 5.142 -39.025 18.532 1.00 27.28 213 GLU A N 1
ATOM 1628 C CA . GLU A 1 213 ? 5.264 -37.934 19.491 1.00 27.28 213 GLU A CA 1
ATOM 1629 C C . GLU A 1 213 ? 5.791 -36.683 18.773 1.00 27.28 213 GLU A C 1
ATOM 1631 O O . GLU A 1 213 ? 6.902 -36.671 18.239 1.00 27.28 213 GLU A O 1
ATOM 1636 N N . ILE A 1 214 ? 5.013 -35.600 18.776 1.00 28.22 214 ILE A N 1
ATOM 1637 C CA . ILE A 1 214 ? 5.510 -34.278 18.387 1.00 28.22 214 ILE A CA 1
ATOM 1638 C C . ILE A 1 214 ? 6.020 -33.597 19.657 1.00 28.22 214 ILE A C 1
ATOM 1640 O O . ILE A 1 214 ? 5.257 -32.996 20.411 1.00 28.22 214 ILE A O 1
ATOM 1644 N N . SER A 1 215 ? 7.328 -33.709 19.892 1.00 28.34 215 SER A N 1
ATOM 1645 C CA . SER A 1 215 ? 8.040 -32.871 20.861 1.00 28.34 215 SER A CA 1
ATOM 1646 C C . SER A 1 215 ? 8.286 -31.463 20.285 1.00 28.34 215 SER A C 1
ATOM 1648 O O . SER A 1 215 ? 8.579 -31.335 19.093 1.00 28.34 215 SER A O 1
ATOM 1650 N N . PRO A 1 216 ? 8.195 -30.396 21.102 1.00 26.06 216 PRO A N 1
ATOM 1651 C CA . PRO A 1 216 ? 8.383 -29.018 20.658 1.00 26.06 216 PRO A CA 1
ATOM 1652 C C . PRO A 1 216 ? 9.877 -28.722 20.467 1.00 26.06 216 PRO A C 1
ATOM 1654 O O . PRO A 1 216 ? 10.659 -28.811 21.411 1.00 26.06 216 PRO A O 1
ATOM 1657 N N . LEU A 1 217 ? 10.289 -28.372 19.246 1.00 27.58 217 LEU A N 1
ATOM 1658 C CA . LEU A 1 217 ? 11.679 -28.002 18.973 1.00 27.58 217 LEU A CA 1
ATOM 1659 C C . LEU A 1 217 ? 11.983 -26.593 19.486 1.00 27.58 217 LEU A C 1
ATOM 1661 O O . LEU A 1 217 ? 11.346 -25.609 19.108 1.00 27.58 217 LEU A O 1
ATOM 1665 N N . SER A 1 218 ? 12.972 -26.566 20.374 1.00 29.30 218 SER A N 1
ATOM 1666 C CA . SER A 1 218 ? 13.541 -25.420 21.055 1.00 29.30 218 SER A CA 1
ATOM 1667 C C . SER A 1 218 ? 14.374 -24.527 20.143 1.00 29.30 218 SER A C 1
ATOM 1669 O O . SER A 1 218 ? 14.911 -24.929 19.113 1.00 29.30 218 SER A O 1
ATOM 1671 N N . GLU A 1 219 ? 14.523 -23.304 20.630 1.00 31.61 219 GLU A N 1
ATOM 1672 C CA . GLU A 1 219 ? 15.449 -22.271 20.202 1.00 31.61 219 GLU A CA 1
ATOM 1673 C C . GLU A 1 219 ? 16.931 -22.714 20.190 1.00 31.61 219 GLU A C 1
ATOM 1675 O O . GLU A 1 219 ? 17.340 -23.586 20.955 1.00 31.61 219 GLU A O 1
ATOM 1680 N N . HIS A 1 220 ? 17.716 -21.941 19.427 1.00 28.58 220 HIS A N 1
ATOM 1681 C CA . HIS A 1 220 ? 19.175 -21.742 19.445 1.00 28.58 220 HIS A CA 1
ATOM 1682 C C . HIS A 1 220 ? 20.051 -22.520 18.450 1.00 28.58 220 HIS A C 1
ATOM 1684 O O . HIS A 1 220 ? 20.233 -23.727 18.530 1.00 28.58 220 HIS A O 1
ATOM 1690 N N . GLY A 1 221 ? 20.757 -21.725 17.632 1.00 25.75 221 GLY A N 1
ATOM 1691 C CA . GLY A 1 221 ? 22.180 -21.936 17.368 1.00 25.75 221 GLY A CA 1
ATOM 1692 C C . GLY A 1 221 ? 22.527 -22.516 16.004 1.00 25.75 221 GLY A C 1
ATOM 1693 O O . GLY A 1 221 ? 22.788 -23.706 15.892 1.00 25.75 221 GLY A O 1
ATOM 1694 N N . ILE A 1 222 ? 22.649 -21.665 14.979 1.00 27.86 222 ILE A N 1
ATOM 1695 C CA . ILE A 1 222 ? 23.505 -22.014 13.838 1.00 27.86 222 ILE A CA 1
ATOM 1696 C C . ILE A 1 222 ? 24.942 -21.711 14.253 1.00 27.86 222 ILE A C 1
ATOM 1698 O O . ILE A 1 222 ? 25.380 -20.560 14.281 1.00 27.86 222 ILE A O 1
ATOM 1702 N N . THR A 1 223 ? 25.648 -22.775 14.618 1.00 25.92 223 THR A N 1
ATOM 1703 C CA . THR A 1 223 ? 27.102 -22.848 14.625 1.00 25.92 223 THR A CA 1
ATOM 1704 C C . THR A 1 223 ? 27.630 -22.727 13.201 1.00 25.92 223 THR A C 1
ATOM 1706 O O . THR A 1 223 ? 27.127 -23.331 12.255 1.00 25.92 223 THR A O 1
ATOM 1709 N N . VAL A 1 224 ? 28.666 -21.908 13.080 1.00 27.75 224 VAL A N 1
ATOM 1710 C CA . VAL A 1 224 ? 29.531 -21.782 11.914 1.00 27.75 224 VAL A CA 1
ATOM 1711 C C . VAL A 1 224 ? 30.218 -23.127 11.680 1.00 27.75 224 VAL A C 1
ATOM 1713 O O . VAL A 1 224 ? 30.856 -23.646 12.593 1.00 27.75 224 VAL A O 1
ATOM 1716 N N . LEU A 1 225 ? 30.116 -23.662 10.466 1.00 27.61 225 LEU A N 1
ATOM 1717 C CA . LEU A 1 225 ? 31.071 -24.633 9.943 1.00 27.61 225 LEU A CA 1
ATOM 1718 C C . LEU A 1 225 ? 31.574 -24.104 8.601 1.00 27.61 225 LEU A C 1
ATOM 1720 O O . LEU A 1 225 ? 30.908 -24.183 7.571 1.00 27.61 225 LEU A O 1
ATOM 1724 N N . SER A 1 226 ? 32.737 -23.464 8.685 1.00 29.69 226 SER A N 1
ATOM 1725 C CA . SER A 1 226 ? 33.779 -23.551 7.671 1.00 29.69 226 SER A CA 1
ATOM 1726 C C . SER A 1 226 ? 34.083 -25.020 7.399 1.00 29.69 226 SER A C 1
ATOM 1728 O O . SER A 1 226 ? 34.148 -25.772 8.362 1.00 29.69 226 SER A O 1
ATOM 1730 N N . ASP A 1 227 ? 34.312 -25.380 6.141 1.00 30.47 227 ASP A N 1
ATOM 1731 C CA . ASP A 1 227 ? 35.455 -26.214 5.774 1.00 30.47 227 ASP A CA 1
ATOM 1732 C C . ASP A 1 227 ? 35.787 -25.983 4.293 1.00 30.47 227 ASP A C 1
ATOM 1734 O O . ASP A 1 227 ? 34.959 -26.143 3.392 1.00 30.47 227 ASP A O 1
ATOM 1738 N N . GLU A 1 228 ? 37.016 -25.509 4.088 1.00 35.41 228 GLU A N 1
ATOM 1739 C CA . GLU A 1 228 ? 37.799 -25.714 2.878 1.00 35.41 228 GLU A CA 1
ATOM 1740 C C . GLU A 1 228 ? 37.991 -27.218 2.676 1.00 35.41 228 GLU A C 1
ATOM 1742 O O . GLU A 1 228 ? 38.458 -27.880 3.592 1.00 35.41 228 GLU A O 1
ATOM 1747 N N . GLU A 1 229 ? 37.781 -27.731 1.464 1.00 32.00 229 GLU A N 1
ATOM 1748 C CA . GLU A 1 229 ? 38.649 -28.794 0.952 1.00 32.00 229 GLU A CA 1
ATOM 1749 C C . GLU A 1 229 ? 38.963 -28.542 -0.526 1.00 32.00 229 GLU A C 1
ATOM 1751 O O . GLU A 1 229 ? 38.132 -28.650 -1.428 1.00 32.00 229 GLU A O 1
ATOM 1756 N N . VAL A 1 230 ? 40.218 -28.152 -0.728 1.00 34.69 230 VAL A N 1
ATOM 1757 C CA . VAL A 1 230 ? 41.012 -28.303 -1.946 1.00 34.69 230 VAL A CA 1
ATOM 1758 C C . VAL A 1 230 ? 41.502 -29.756 -1.992 1.00 34.69 230 VAL A C 1
ATOM 1760 O O . VAL A 1 230 ? 41.978 -30.222 -0.966 1.00 34.69 230 VAL A O 1
ATOM 1763 N N . TYR A 1 231 ? 41.430 -30.442 -3.142 1.00 34.19 231 TYR A N 1
ATOM 1764 C CA . TYR A 1 231 ? 42.582 -31.098 -3.800 1.00 34.19 231 TYR A CA 1
ATOM 1765 C C . TYR A 1 231 ? 42.223 -31.753 -5.155 1.00 34.19 231 TYR A C 1
ATOM 1767 O O . TYR A 1 231 ? 41.295 -32.548 -5.258 1.00 34.19 231 TYR A O 1
ATOM 1775 N N . ASP A 1 232 ? 43.021 -31.356 -6.154 1.00 32.97 232 ASP A N 1
ATOM 1776 C CA . ASP A 1 232 ? 43.506 -31.992 -7.395 1.00 32.97 232 ASP A CA 1
ATOM 1777 C C . ASP A 1 232 ? 42.759 -33.146 -8.096 1.00 32.97 232 ASP A C 1
ATOM 1779 O O . ASP A 1 232 ? 42.649 -34.267 -7.596 1.00 32.97 232 ASP A O 1
ATOM 1783 N N . ASN A 1 233 ? 42.456 -32.909 -9.382 1.00 36.78 233 ASN A N 1
ATOM 1784 C CA . ASN A 1 233 ? 43.225 -33.453 -10.521 1.00 36.78 233 ASN A CA 1
ATOM 1785 C C . ASN A 1 233 ? 43.001 -32.620 -11.794 1.00 36.78 233 ASN A C 1
ATOM 1787 O O . ASN A 1 233 ? 41.853 -32.163 -12.003 1.00 36.78 233 ASN A O 1
#

pLDDT: mean 77.72, std 26.19, range [25.75, 98.12]

Nearest PDB structures (foldseek):
  1ky9-assembly2_B  TM=5.203E-01  e=2.621E-07  Escherichia coli
  2zle-assembly1_I  TM=5.203E-01  e=2.783E-07  Escherichia coli
  3mh4-assembly2_B  TM=5.287E-01  e=3.756E-07  Escherichia coli K-12
  5t69-assembly1_A  TM=4.618E-01  e=9.806E-07  Synechocystis sp. PCC 6803 substr. Kazusa
  8hck-assembly1_A-2  TM=7.513E-01  e=3.542E-02  Homo sapiens

Secondary structure (DSSP, 8-state):
-B--S---GGGTTPEEE-TTS-EEEEEETTTTEEEEHHHHHHHHHHHHHHSS--EE---EEEEEGGGS-HHHHHHHHHHHS-SS-EEEEEE-TT-HHHHTT--TT-EEEEETTEE--SHHHHHHHHHHHHHHHHHTTPPTT-EEEEEEEEEETTTTEEEEEEEEEEEESS----PPP-----GGG--PPP------PPP--------PPPP---PPPPP--------------

Mean predicted aligned error: 13.76 Å

Radius of gyration: 24.49 Å; Cα contacts (8 Å, |Δi|>4): 328; chains: 1; bounding box: 67×76×59 Å